Protein AF-0000000069714901 (afdb_homodimer)

Organism: Streptococcus mutans serotype c (strain ATCC 700610 / UA159) (NCBI:txid210007)

Foldseek 3Di:
DKKKWKFFPDDVVVVVVQVVVQVVLVVVCVVVQFWDDKDADVVRRTMMTDGDDPDPVVVVVSVCPGSCNVVVGIDIDMDDDDCPDDDPVCVVSVD/DKKKWKFFPDDVVVVVVQVVVQVVLVVVCVVVQFWDDKDADVVRRTMMTDGDDPDPVVVVVSVCPGPCNVVVGIDIDMDDDDCPDDDPVCVVSVD

pLDDT: mean 97.51, std 2.31, range [81.06, 98.81]

Radius of gyration: 16.62 Å; Cα contacts (8 Å, |Δi|>4): 345; chains: 2; bounding box: 32×45×38 Å

Structure (mmCIF, N/CA/C/O backbone):
data_AF-0000000069714901-model_v1
#
loop_
_entity.id
_entity.type
_entity.pdbx_description
1 polymer 'YCII-related domain-containing protein'
#
loop_
_atom_site.group_PDB
_atom_site.id
_atom_site.type_symbol
_atom_site.label_atom_id
_atom_site.label_alt_id
_atom_site.label_comp_id
_atom_site.label_asym_id
_atom_site.label_entity_id
_atom_site.label_seq_id
_atom_site.pdbx_PDB_ins_code
_atom_site.Cartn_x
_atom_site.Cartn_y
_atom_site.Cartn_z
_atom_site.occupancy
_atom_site.B_iso_or_equiv
_atom_site.auth_seq_id
_atom_site.auth_comp_id
_atom_site.auth_asym_id
_atom_site.auth_atom_id
_atom_site.pdbx_PDB_model_num
ATOM 1 N N . MET A 1 1 ? 9.195 2.215 -5.199 1 97.38 1 MET A N 1
ATOM 2 C CA . MET A 1 1 ? 7.949 2.779 -4.695 1 97.38 1 MET A CA 1
ATOM 3 C C . MET A 1 1 ? 7.738 2.412 -3.23 1 97.38 1 MET A C 1
ATOM 5 O O . MET A 1 1 ? 8.352 1.467 -2.73 1 97.38 1 MET A O 1
ATOM 9 N N . PHE A 1 2 ? 6.914 3.182 -2.518 1 98.81 2 PHE A N 1
ATOM 10 C CA . PHE A 1 2 ? 6.758 2.994 -1.08 1 98.81 2 PHE A CA 1
ATOM 11 C C . PHE A 1 2 ? 5.285 3.016 -0.686 1 98.81 2 PHE A C 1
ATOM 13 O O . PHE A 1 2 ? 4.508 3.805 -1.223 1 98.81 2 PHE A O 1
ATOM 20 N N . ILE A 1 3 ? 4.926 2.15 0.211 1 98.75 3 ILE A N 1
ATOM 21 C CA . ILE A 1 3 ? 3.686 2.236 0.973 1 98.75 3 ILE A CA 1
ATOM 22 C C . ILE A 1 3 ? 3.977 2.762 2.377 1 98.75 3 ILE A C 1
ATOM 24 O O . ILE A 1 3 ? 4.805 2.197 3.096 1 98.75 3 ILE A O 1
ATOM 28 N N . ILE A 1 4 ? 3.359 3.818 2.707 1 98.81 4 ILE A N 1
ATOM 29 C CA . ILE A 1 4 ? 3.422 4.344 4.066 1 98.81 4 ILE A CA 1
ATOM 30 C C . ILE A 1 4 ? 2.104 4.07 4.789 1 98.81 4 ILE A C 1
ATOM 32 O O . ILE A 1 4 ? 1.07 4.648 4.445 1 98.81 4 ILE A O 1
ATOM 36 N N . ASN A 1 5 ? 2.172 3.188 5.723 1 98.75 5 ASN A N 1
ATOM 37 C CA . ASN A 1 5 ? 1.014 2.787 6.516 1 98.75 5 ASN A CA 1
ATOM 38 C C . ASN A 1 5 ? 0.968 3.525 7.852 1 98.75 5 ASN A C 1
ATOM 40 O O . ASN A 1 5 ? 1.741 3.219 8.758 1 98.75 5 ASN A O 1
ATOM 44 N N . LEU A 1 6 ? 0.073 4.465 7.957 1 98.75 6 LEU A N 1
ATOM 45 C CA . LEU A 1 6 ? -0.122 5.215 9.195 1 98.75 6 LEU A CA 1
ATOM 46 C C . LEU A 1 6 ? -1.142 4.523 10.094 1 98.75 6 LEU A C 1
ATOM 48 O O . LEU A 1 6 ? -2.209 4.117 9.633 1 98.75 6 LEU A O 1
ATOM 52 N N . THR A 1 7 ? -0.82 4.352 11.367 1 98.69 7 THR A N 1
ATOM 53 C CA . THR A 1 7 ? -1.749 3.852 12.375 1 98.69 7 THR A CA 1
ATOM 54 C C . THR A 1 7 ? -1.865 4.832 13.539 1 98.69 7 THR A C 1
ATOM 56 O O . THR A 1 7 ? -0.872 5.137 14.203 1 98.69 7 THR A O 1
ATOM 59 N N . TYR A 1 8 ? -3.082 5.27 13.766 1 98.69 8 TYR A N 1
ATOM 60 C CA . TYR A 1 8 ? -3.283 6.25 14.828 1 98.69 8 TYR A CA 1
ATOM 61 C C . TYR A 1 8 ? -2.896 5.672 16.188 1 98.69 8 TYR A C 1
ATOM 63 O O . TYR A 1 8 ? -3.207 4.52 16.484 1 98.69 8 TYR A O 1
ATOM 71 N N . GLN A 1 9 ? -2.213 6.504 16.969 1 98.25 9 GLN A N 1
ATOM 72 C CA . GLN A 1 9 ? -1.849 6.133 18.328 1 98.25 9 GLN A CA 1
ATOM 73 C C . GLN A 1 9 ? -2.676 6.91 19.359 1 98.25 9 GLN A C 1
ATOM 75 O O . GLN A 1 9 ? -2.514 6.723 20.562 1 98.25 9 GLN A O 1
ATOM 80 N N . LYS A 1 10 ? -3.43 7.785 18.938 1 98.06 10 LYS A N 1
ATOM 81 C CA . LYS A 1 10 ? -4.336 8.594 19.75 1 98.06 10 LYS A CA 1
ATOM 82 C C . LYS A 1 10 ? -5.77 8.492 19.234 1 98.06 10 LYS A C 1
ATOM 84 O O . LYS A 1 10 ? -6.012 7.953 18.156 1 98.06 10 LYS A O 1
ATOM 89 N N . ASN A 1 11 ? -6.668 8.938 20.031 1 97.31 11 ASN A N 1
ATOM 90 C CA . ASN A 1 11 ? -8.055 8.898 19.594 1 97.31 11 ASN A CA 1
ATOM 91 C C . ASN A 1 11 ? -8.336 9.93 18.516 1 97.31 11 ASN A C 1
ATOM 93 O O . ASN A 1 11 ? -7.508 10.812 18.266 1 97.31 11 ASN A O 1
ATOM 97 N N . LEU A 1 12 ? -9.445 9.805 17.891 1 96.94 12 LEU A N 1
ATOM 98 C CA . LEU A 1 12 ? -9.773 10.617 16.734 1 96.94 12 LEU A CA 1
ATOM 99 C C . LEU A 1 12 ? -9.867 12.094 17.109 1 96.94 12 LEU A C 1
ATOM 101 O O . LEU A 1 12 ? -9.531 12.961 16.297 1 96.94 12 LEU A O 1
ATOM 105 N N . THR A 1 13 ? -10.32 12.375 18.312 1 97.62 13 THR A N 1
ATOM 106 C CA . THR A 1 13 ? -10.391 13.766 18.766 1 97.62 13 THR A CA 1
ATOM 107 C C . THR A 1 13 ? -9.008 14.406 18.734 1 97.62 13 THR A C 1
ATOM 109 O O . THR A 1 13 ? -8.859 15.555 18.312 1 97.62 13 THR A O 1
ATOM 112 N N . GLU A 1 14 ? -7.988 13.703 19.172 1 97.88 14 GLU A N 1
ATOM 113 C CA . GLU A 1 14 ? -6.613 14.195 19.141 1 97.88 14 GLU A CA 1
ATOM 114 C C . GLU A 1 14 ? -6.09 14.281 17.703 1 97.88 14 GLU A C 1
ATOM 116 O O . GLU A 1 14 ? -5.391 15.234 17.359 1 97.88 14 GLU A O 1
ATOM 121 N N . VAL A 1 15 ? -6.426 13.297 16.906 1 98.19 15 VAL A N 1
ATOM 122 C CA . VAL A 1 15 ? -6.02 13.273 15.508 1 98.19 15 VAL A CA 1
ATOM 123 C C . VAL A 1 15 ? -6.527 14.523 14.805 1 98.19 15 VAL A C 1
ATOM 125 O O . VAL A 1 15 ? -5.777 15.18 14.078 1 98.19 15 VAL A O 1
ATOM 128 N N . GLU A 1 16 ? -7.746 14.906 15.062 1 97.94 16 GLU A N 1
ATOM 129 C CA . GLU A 1 16 ? -8.414 16 14.367 1 97.94 16 GLU A CA 1
ATOM 130 C C . GLU A 1 16 ? -7.73 17.328 14.648 1 97.94 16 GLU A C 1
ATOM 132 O O . GLU A 1 16 ? -7.73 18.234 13.797 1 97.94 16 GLU A O 1
ATOM 137 N N . LYS A 1 17 ? -7.09 17.438 15.742 1 98.12 17 LYS A N 1
ATOM 138 C CA . LYS A 1 17 ? -6.402 18.656 16.125 1 98.12 17 LYS A CA 1
ATOM 139 C C . LYS A 1 17 ? -5.223 18.938 15.195 1 98.12 17 LYS A C 1
ATOM 141 O O . LYS A 1 17 ? -4.801 20.094 15.047 1 98.12 17 LYS A O 1
ATOM 146 N N . HIS A 1 18 ? -4.703 17.891 14.586 1 98.38 18 HIS A N 1
ATOM 147 C CA . HIS A 1 18 ? -3.502 18.047 13.773 1 98.38 18 HIS A CA 1
ATOM 148 C C . HIS A 1 18 ? -3.791 17.75 12.297 1 98.38 18 HIS A C 1
ATOM 150 O O . HIS A 1 18 ? -2.871 17.703 11.484 1 98.38 18 HIS A O 1
ATOM 156 N N . LEU A 1 19 ? -5.051 17.547 12.016 1 97.81 19 LEU A N 1
ATOM 157 C CA . LEU A 1 19 ? -5.461 17.094 10.688 1 97.81 19 LEU A CA 1
ATOM 158 C C . LEU A 1 19 ? -5.16 18.156 9.633 1 97.81 19 LEU A C 1
ATOM 160 O O . LEU A 1 19 ? -4.641 17.844 8.562 1 97.81 19 LEU A O 1
ATOM 164 N N . GLU A 1 20 ? -5.504 19.406 9.93 1 98.19 20 GLU A N 1
ATOM 165 C CA . GLU A 1 20 ? -5.273 20.484 8.969 1 98.19 20 GLU A CA 1
ATOM 166 C C . GLU A 1 20 ? -3.795 20.594 8.609 1 98.19 20 GLU A C 1
ATOM 168 O O . GLU A 1 20 ? -3.441 20.734 7.438 1 98.19 20 GLU A O 1
ATOM 173 N N . ALA A 1 21 ? -2.936 20.594 9.57 1 98.62 21 ALA A N 1
ATOM 174 C CA . ALA A 1 21 ? -1.493 20.656 9.344 1 98.62 21 ALA A CA 1
ATOM 175 C C . ALA A 1 21 ? -1.009 19.438 8.562 1 98.62 21 ALA A C 1
ATOM 177 O O . ALA A 1 21 ? -0.125 19.547 7.707 1 98.62 21 ALA A O 1
ATOM 178 N N . HIS A 1 22 ? -1.563 18.281 8.906 1 98.62 22 HIS A N 1
ATOM 179 C CA . HIS A 1 22 ? -1.245 17.062 8.156 1 98.62 22 HIS A CA 1
ATOM 180 C C . HIS A 1 22 ? -1.631 17.203 6.691 1 98.62 22 HIS A C 1
ATOM 182 O O . HIS A 1 22 ? -0.874 16.797 5.805 1 98.62 22 HIS A O 1
ATOM 188 N N . ILE A 1 23 ? -2.748 17.75 6.461 1 98.12 23 ILE A N 1
ATOM 189 C CA . ILE A 1 23 ? -3.227 17.938 5.098 1 98.12 23 ILE A CA 1
ATOM 190 C C . ILE A 1 23 ? -2.293 18.875 4.344 1 98.12 23 ILE A C 1
ATOM 192 O O . ILE A 1 23 ? -1.964 18.641 3.178 1 98.12 23 ILE A O 1
ATOM 196 N N . GLN A 1 24 ? -1.877 19.922 4.945 1 98.5 24 GLN A N 1
ATOM 197 C CA . GLN A 1 24 ? -0.928 20.844 4.328 1 98.5 24 GLN A CA 1
ATOM 198 C C . GLN A 1 24 ? 0.383 20.141 3.99 1 98.5 24 GLN A C 1
ATOM 200 O O . GLN A 1 24 ? 0.965 20.375 2.93 1 98.5 24 GLN A O 1
ATOM 205 N N . PHE A 1 25 ? 0.788 19.359 4.953 1 98.69 25 PHE A N 1
ATOM 206 C CA . PHE A 1 25 ? 1.962 18.516 4.727 1 98.69 25 PHE A CA 1
ATOM 207 C C . PHE A 1 25 ? 1.776 17.656 3.488 1 98.69 25 PHE A C 1
ATOM 209 O O . PHE A 1 25 ? 2.658 17.594 2.629 1 98.69 25 PHE A O 1
ATOM 216 N N . LEU A 1 26 ? 0.626 16.953 3.361 1 98.69 26 LEU A N 1
ATOM 217 C CA . LEU A 1 26 ? 0.33 16.141 2.189 1 98.69 26 LEU A CA 1
ATOM 218 C C . LEU A 1 26 ? 0.385 16.969 0.915 1 98.69 26 LEU A C 1
ATOM 220 O O . LEU A 1 26 ? 1.014 16.578 -0.067 1 98.69 26 LEU A O 1
ATOM 224 N N . ASP A 1 27 ? -0.232 18.172 0.973 1 98.12 27 ASP A N 1
ATOM 225 C CA . ASP A 1 27 ? -0.284 19.047 -0.194 1 98.12 27 ASP A CA 1
ATOM 226 C C . ASP A 1 27 ? 1.119 19.375 -0.692 1 98.12 27 ASP A C 1
ATOM 228 O O . ASP A 1 27 ? 1.369 19.391 -1.899 1 98.12 27 ASP A O 1
ATOM 232 N N . THR A 1 28 ? 1.956 19.641 0.205 1 98.25 28 THR A N 1
ATOM 233 C CA . THR A 1 28 ? 3.328 20.016 -0.127 1 98.25 28 THR A CA 1
ATOM 234 C C . THR A 1 28 ? 4.012 18.891 -0.907 1 98.25 28 THR A C 1
ATOM 236 O O . THR A 1 28 ? 4.641 19.141 -1.938 1 98.25 28 THR A O 1
ATOM 239 N N . TYR A 1 29 ? 3.816 17.703 -0.496 1 98.25 29 TYR A N 1
ATOM 240 C CA . TYR A 1 29 ? 4.602 16.625 -1.084 1 98.25 29 TYR A CA 1
ATOM 241 C C . TYR A 1 29 ? 3.859 15.992 -2.254 1 98.25 29 TYR A C 1
ATOM 243 O O . TYR A 1 29 ? 4.449 15.25 -3.039 1 98.25 29 TYR A O 1
ATOM 251 N N . TYR A 1 30 ? 2.598 16.266 -2.365 1 98.06 30 TYR A N 1
ATOM 252 C CA . TYR A 1 30 ? 1.949 16.016 -3.648 1 98.06 30 TYR A CA 1
ATOM 253 C C . TYR A 1 30 ? 2.484 16.969 -4.715 1 98.06 30 TYR A C 1
ATOM 255 O O . TYR A 1 30 ? 2.762 16.547 -5.844 1 98.06 30 TYR A O 1
ATOM 263 N N . ALA A 1 31 ? 2.635 18.203 -4.328 1 97.25 31 ALA A N 1
ATOM 264 C CA . ALA A 1 31 ? 3.096 19.234 -5.258 1 97.25 31 ALA A CA 1
ATOM 265 C C . ALA A 1 31 ? 4.516 18.938 -5.738 1 97.25 31 ALA A C 1
ATOM 267 O O . ALA A 1 31 ? 4.871 19.266 -6.875 1 97.25 31 ALA A O 1
ATOM 268 N N . SER A 1 32 ? 5.273 18.297 -4.938 1 95.94 32 SER A N 1
ATOM 269 C CA . SER A 1 32 ? 6.66 18.016 -5.285 1 95.94 32 SER A CA 1
ATOM 270 C C . SER A 1 32 ? 6.785 16.688 -6.02 1 95.94 32 SER A C 1
ATOM 272 O O . SER A 1 32 ? 7.883 16.297 -6.426 1 95.94 32 SER A O 1
ATOM 274 N N . GLY A 1 33 ? 5.691 15.914 -6.055 1 95.44 33 GLY A N 1
ATOM 275 C CA . GLY A 1 33 ? 5.668 14.695 -6.848 1 95.44 33 GLY A CA 1
ATOM 276 C C . GLY A 1 33 ? 6.016 13.453 -6.043 1 95.44 33 GLY A C 1
ATOM 277 O O . GLY A 1 33 ? 6.082 12.352 -6.59 1 95.44 33 GLY A O 1
ATOM 278 N N . TYR A 1 34 ? 6.234 13.633 -4.75 1 97.5 34 TYR A N 1
ATOM 279 C CA . TYR A 1 34 ? 6.602 12.508 -3.904 1 97.5 34 TYR A CA 1
ATOM 280 C C . TYR A 1 34 ? 5.395 11.617 -3.627 1 97.5 34 TYR A C 1
ATOM 282 O O . TYR A 1 34 ? 5.508 10.383 -3.641 1 97.5 34 TYR A O 1
ATOM 290 N N . PHE A 1 35 ? 4.262 12.227 -3.33 1 98.62 35 PHE A N 1
ATOM 291 C CA . PHE A 1 35 ? 3.072 11.453 -2.988 1 98.62 35 PHE A CA 1
ATOM 292 C C . PHE A 1 35 ? 2.217 11.203 -4.223 1 98.62 35 PHE A C 1
ATOM 294 O O . PHE A 1 35 ? 2.037 12.094 -5.055 1 98.62 35 PHE A O 1
ATOM 301 N N . ILE A 1 36 ? 1.746 10.031 -4.328 1 98.12 36 ILE A N 1
ATOM 302 C CA . ILE A 1 36 ? 1.027 9.562 -5.508 1 98.12 36 ILE A CA 1
ATOM 303 C C . ILE A 1 36 ? -0.46 9.43 -5.188 1 98.12 36 ILE A C 1
ATOM 305 O O . ILE A 1 36 ? -1.311 9.836 -5.984 1 98.12 36 ILE A O 1
ATOM 309 N N . ALA A 1 37 ? -0.768 8.844 -4.066 1 98.19 37 ALA A N 1
ATOM 310 C CA . ALA A 1 37 ? -2.139 8.656 -3.596 1 98.19 37 ALA A CA 1
ATOM 311 C C . ALA A 1 37 ? -2.182 8.5 -2.078 1 98.19 37 ALA A C 1
ATOM 313 O O . ALA A 1 37 ? -1.253 7.953 -1.477 1 98.19 37 ALA A O 1
ATOM 314 N N . SER A 1 38 ? -3.236 8.977 -1.493 1 98.69 38 SER A N 1
ATOM 315 C CA . SER A 1 38 ? -3.412 8.836 -0.052 1 98.69 38 SER A CA 1
ATOM 316 C C . SER A 1 38 ? -4.887 8.859 0.332 1 98.69 38 SER A C 1
ATOM 318 O O . SER A 1 38 ? -5.715 9.414 -0.397 1 98.69 38 SER A O 1
ATOM 320 N N . GLY A 1 39 ? -5.145 8.25 1.421 1 98.12 39 GLY A N 1
ATOM 321 C CA . GLY A 1 39 ? -6.508 8.227 1.934 1 98.12 39 GLY A CA 1
ATOM 322 C C . GLY A 1 39 ? -6.641 7.469 3.238 1 98.12 39 GLY A C 1
ATOM 323 O O . GLY A 1 39 ? 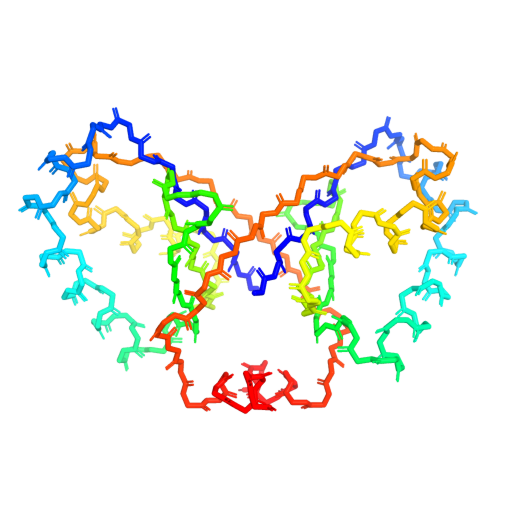-5.711 6.777 3.66 1 98.12 39 GLY A O 1
ATOM 324 N N . ARG A 1 40 ? -7.773 7.59 3.867 1 98.12 40 ARG A N 1
ATOM 325 C CA . ARG A 1 40 ? -8.031 6.98 5.168 1 98.12 40 ARG A CA 1
ATOM 326 C C . ARG A 1 40 ? -8.234 5.477 5.035 1 98.12 40 ARG A C 1
ATOM 328 O O . ARG A 1 40 ? -8.797 5.004 4.043 1 98.12 40 ARG A O 1
ATOM 335 N N . LYS A 1 41 ? -7.836 4.75 6.047 1 98.5 41 LYS A N 1
ATOM 336 C CA . LYS A 1 41 ? -8.164 3.332 6.141 1 98.5 41 LYS A CA 1
ATOM 337 C C . LYS A 1 41 ? -9.633 3.131 6.516 1 98.5 41 LYS A C 1
ATOM 339 O O . LYS A 1 41 ? -10.266 4.031 7.07 1 98.5 41 LYS A O 1
ATOM 344 N N . ASN A 1 42 ? -10.07 1.961 6.168 1 97.5 42 ASN A N 1
ATOM 345 C CA . ASN A 1 42 ? -11.367 1.47 6.613 1 97.5 42 ASN A CA 1
ATOM 346 C C . ASN A 1 42 ? -11.242 0.123 7.32 1 97.5 42 ASN A C 1
ATOM 348 O O . ASN A 1 42 ? -11 -0.9 6.68 1 97.5 42 ASN A O 1
ATOM 352 N N . PRO A 1 43 ? -11.602 0.102 8.633 1 97.12 43 PRO A N 1
ATOM 353 C CA . PRO A 1 43 ? -12.031 1.195 9.508 1 97.12 43 PRO A CA 1
ATOM 354 C C . PRO A 1 43 ? -10.984 2.299 9.633 1 97.12 43 PRO A C 1
ATOM 356 O O . PRO A 1 43 ? -9.836 2.115 9.219 1 97.12 43 PRO A O 1
ATOM 359 N N . ARG A 1 44 ? -11.352 3.471 10.195 1 97.38 44 ARG A N 1
ATOM 360 C CA . ARG A 1 44 ? -10.523 4.672 10.25 1 97.38 44 ARG A CA 1
ATOM 361 C C . ARG A 1 44 ? -9.508 4.578 11.391 1 97.38 44 ARG A C 1
ATOM 363 O O . ARG A 1 44 ? -9.594 5.32 12.367 1 97.38 44 ARG A O 1
ATOM 370 N N . THR A 1 45 ? -8.547 3.783 11.242 1 98 45 THR A N 1
ATOM 371 C CA . THR A 1 45 ? -7.512 3.553 12.242 1 98 45 THR A CA 1
ATOM 372 C C . THR A 1 45 ? -6.199 4.215 11.82 1 98 45 THR A C 1
ATOM 374 O O . THR A 1 45 ? -5.172 4.035 12.477 1 98 45 THR A O 1
ATOM 377 N N . GLY A 1 46 ? -6.199 4.914 10.703 1 98.38 46 GLY A N 1
ATOM 378 C CA . GLY A 1 46 ? -5.039 5.555 10.109 1 98.38 46 GLY A CA 1
ATOM 379 C C . GLY A 1 46 ? -5.211 5.852 8.633 1 98.38 46 GLY A C 1
ATOM 380 O O . GLY A 1 46 ? -6.312 6.184 8.188 1 98.38 46 GLY A O 1
ATOM 381 N N . GLY A 1 47 ? -4.133 5.832 7.945 1 98.56 47 GLY A N 1
ATOM 382 C CA . GLY A 1 47 ? -4.164 6.113 6.52 1 98.56 47 GLY A CA 1
ATOM 383 C C . GLY A 1 47 ? -3.047 5.434 5.754 1 98.56 47 GLY A C 1
ATOM 384 O O . GLY A 1 47 ? -2.191 4.773 6.344 1 98.56 47 GLY A O 1
ATOM 385 N N . ILE A 1 48 ? -3.178 5.574 4.484 1 98.81 48 ILE A N 1
ATOM 386 C CA . ILE A 1 48 ? -2.182 5.035 3.564 1 98.81 48 ILE A CA 1
ATOM 387 C C . ILE A 1 48 ? -1.669 6.148 2.652 1 98.81 48 ILE A C 1
ATOM 389 O O . ILE A 1 48 ? -2.445 6.984 2.188 1 98.81 48 ILE A O 1
ATOM 393 N N . ILE A 1 49 ? -0.437 6.156 2.441 1 98.81 49 ILE A N 1
ATOM 394 C CA . ILE A 1 49 ? 0.166 7.004 1.419 1 98.81 49 ILE A CA 1
ATOM 395 C C . ILE A 1 49 ? 1.022 6.152 0.483 1 98.81 49 ILE A C 1
ATOM 397 O O . ILE A 1 49 ? 1.854 5.363 0.938 1 98.81 49 ILE A O 1
ATOM 401 N N . LEU A 1 50 ? 0.763 6.199 -0.776 1 98.69 50 LEU A N 1
ATOM 402 C CA . LEU A 1 50 ? 1.646 5.691 -1.822 1 98.69 50 LEU A CA 1
ATOM 403 C C . LEU A 1 50 ? 2.619 6.773 -2.281 1 98.69 50 LEU A C 1
ATOM 405 O O . LEU A 1 50 ? 2.205 7.891 -2.607 1 98.69 50 LEU A O 1
ATOM 409 N N . ALA A 1 51 ? 3.898 6.469 -2.342 1 98.56 51 ALA A N 1
ATOM 410 C CA . ALA A 1 51 ? 4.891 7.508 -2.609 1 98.56 51 ALA A CA 1
ATOM 411 C C . ALA A 1 51 ? 6.012 6.98 -3.5 1 98.56 51 ALA A C 1
ATOM 413 O O . ALA A 1 51 ? 6.207 5.766 -3.607 1 98.56 51 ALA A O 1
ATOM 414 N N . LYS A 1 52 ? 6.648 7.906 -4.129 1 97.25 52 LYS A N 1
ATOM 415 C CA . LYS A 1 52 ? 7.875 7.66 -4.883 1 97.25 52 LYS A CA 1
ATOM 416 C C . LYS A 1 52 ? 9.031 8.492 -4.336 1 97.25 52 LYS A C 1
ATOM 418 O O . LYS A 1 52 ? 8.867 9.688 -4.07 1 97.25 52 LYS A O 1
ATOM 423 N N . ALA A 1 53 ? 10.164 7.938 -4.145 1 96.75 53 ALA A N 1
ATOM 424 C CA . ALA A 1 53 ? 11.391 8.602 -3.699 1 96.75 53 ALA A CA 1
ATOM 425 C C . ALA A 1 53 ? 12.625 7.816 -4.117 1 96.75 53 ALA A C 1
ATOM 427 O O . ALA A 1 53 ? 12.523 6.672 -4.566 1 96.75 53 ALA A O 1
ATOM 428 N N . ALA A 1 54 ? 13.805 8.422 -3.941 1 95.56 54 ALA A N 1
ATOM 429 C CA . ALA A 1 54 ? 15.047 7.789 -4.363 1 95.56 54 ALA A CA 1
ATOM 430 C C . ALA A 1 54 ? 15.391 6.605 -3.467 1 95.56 54 ALA A C 1
ATOM 432 O O . ALA A 1 54 ? 15.945 5.602 -3.934 1 95.56 54 ALA A O 1
ATOM 433 N N . ASP A 1 55 ? 15.102 6.75 -2.172 1 97.06 55 ASP A N 1
ATOM 434 C CA . ASP A 1 55 ? 15.406 5.68 -1.231 1 97.06 55 ASP A CA 1
ATOM 435 C C . ASP A 1 55 ? 14.609 5.84 0.063 1 97.06 55 ASP A C 1
ATOM 437 O O . ASP A 1 55 ? 13.859 6.805 0.218 1 97.06 55 ASP A O 1
ATOM 441 N N . LEU A 1 56 ? 14.789 4.867 0.93 1 97.25 56 LEU A N 1
ATOM 442 C CA . LEU A 1 56 ? 14.062 4.84 2.191 1 97.25 56 LEU A CA 1
ATOM 443 C C . LEU A 1 56 ? 14.414 6.047 3.053 1 97.25 56 LEU A C 1
ATOM 445 O O . LEU A 1 56 ? 13.547 6.605 3.729 1 97.25 56 LEU A O 1
ATOM 449 N N . ALA A 1 57 ? 15.648 6.457 3.045 1 98.19 57 ALA A N 1
ATOM 450 C CA . ALA A 1 57 ? 16.109 7.582 3.861 1 98.19 57 ALA A CA 1
ATOM 451 C C . ALA A 1 57 ? 15.344 8.859 3.51 1 98.19 57 ALA A C 1
ATOM 453 O O . ALA A 1 57 ? 15 9.648 4.391 1 98.19 57 ALA A O 1
ATOM 454 N N . GLU A 1 58 ? 15.102 9.055 2.264 1 98.19 58 GLU A N 1
ATOM 455 C CA . GLU A 1 58 ? 14.367 10.227 1.806 1 98.19 58 GLU A CA 1
ATOM 456 C C . GLU A 1 58 ? 12.922 10.203 2.309 1 98.19 58 GLU A C 1
ATOM 458 O O . GLU A 1 58 ? 12.406 11.227 2.766 1 98.19 58 GLU A O 1
ATOM 463 N N . ILE A 1 59 ? 12.281 9.07 2.275 1 98.56 59 ILE A N 1
ATOM 464 C CA . ILE A 1 59 ? 10.914 8.93 2.76 1 98.56 59 ILE A CA 1
ATOM 465 C C . ILE A 1 59 ? 10.867 9.188 4.266 1 98.56 59 ILE A C 1
ATOM 467 O O . ILE A 1 59 ? 9.969 9.867 4.762 1 98.56 59 ILE A O 1
ATOM 471 N N . GLU A 1 60 ? 11.844 8.641 4.977 1 98.31 60 GLU A N 1
ATOM 472 C CA . GLU A 1 60 ? 11.898 8.836 6.426 1 98.31 60 GLU A CA 1
ATOM 473 C C . GLU A 1 60 ? 12.086 10.305 6.781 1 98.31 60 GLU A C 1
ATOM 475 O O . GLU A 1 60 ? 11.484 10.797 7.738 1 98.31 60 GLU A O 1
ATOM 480 N N . ARG A 1 61 ? 12.938 10.969 6.008 1 98.25 61 ARG A N 1
ATOM 481 C CA . ARG A 1 61 ? 13.117 12.398 6.207 1 98.25 61 ARG A CA 1
ATOM 482 C C . ARG A 1 61 ? 11.805 13.156 5.992 1 98.25 61 ARG A C 1
ATOM 484 O O . ARG A 1 61 ? 11.43 14 6.805 1 98.25 61 ARG A O 1
ATOM 491 N N . ILE A 1 62 ? 11.148 12.828 4.93 1 98.56 62 ILE A N 1
ATOM 492 C CA . ILE A 1 62 ? 9.875 13.469 4.602 1 98.56 62 ILE A CA 1
ATOM 493 C C . ILE A 1 62 ? 8.875 13.234 5.723 1 98.56 62 ILE A C 1
ATOM 495 O O . ILE A 1 62 ? 8.258 14.18 6.223 1 98.56 62 ILE A O 1
ATOM 499 N N . ILE A 1 63 ? 8.727 11.984 6.195 1 98.56 63 ILE A N 1
ATOM 500 C CA . ILE A 1 63 ? 7.734 11.602 7.195 1 98.56 63 ILE A CA 1
ATOM 501 C C . ILE A 1 63 ? 8.039 12.305 8.516 1 98.56 63 ILE A C 1
ATOM 503 O O . ILE A 1 63 ? 7.121 12.633 9.281 1 98.56 63 ILE A O 1
ATOM 507 N N . SER A 1 64 ? 9.32 12.547 8.75 1 98.38 64 SER A N 1
ATOM 508 C CA . SER A 1 64 ? 9.719 13.219 9.984 1 98.38 64 SER A CA 1
ATOM 509 C C . SER A 1 64 ? 9.141 14.633 10.062 1 98.38 64 SER A C 1
ATOM 511 O O . SER A 1 64 ? 9.07 15.219 11.141 1 98.38 64 SER A O 1
ATOM 513 N N . GLU A 1 65 ? 8.703 15.164 8.93 1 98.5 65 GLU A N 1
ATOM 514 C CA . GLU A 1 65 ? 8.133 16.516 8.867 1 98.5 65 GLU A CA 1
ATOM 515 C C . GLU A 1 65 ? 6.625 16.484 9.062 1 98.5 65 GLU A C 1
ATOM 517 O O . GLU A 1 65 ? 5.988 17.531 9.203 1 98.5 65 GLU A O 1
ATOM 522 N N . ASP A 1 66 ? 5.996 15.328 9.078 1 98.81 66 ASP A N 1
ATOM 523 C CA . ASP A 1 66 ? 4.551 15.195 9.219 1 98.81 66 ASP A CA 1
ATOM 524 C C . ASP A 1 66 ? 4.102 15.594 10.625 1 98.81 66 ASP A C 1
ATOM 526 O O . ASP A 1 66 ? 4.555 15.016 11.617 1 98.81 66 ASP A O 1
ATOM 530 N N . PRO A 1 67 ? 3.184 16.484 10.727 1 98.81 67 PRO A N 1
ATOM 531 C CA . PRO A 1 67 ? 2.662 16.891 12.039 1 98.81 67 PRO A CA 1
ATOM 532 C C . PRO A 1 67 ? 2.189 15.688 12.867 1 98.81 67 PRO A C 1
ATOM 534 O O . PRO A 1 67 ? 2.307 15.703 14.094 1 98.81 67 PRO A O 1
ATOM 537 N N . PHE A 1 68 ? 1.599 14.625 12.312 1 98.81 68 PHE A N 1
ATOM 538 C CA . PHE A 1 68 ? 1.188 13.43 13.031 1 98.81 68 PHE A CA 1
ATOM 539 C C . PHE A 1 68 ? 2.387 12.758 13.688 1 98.81 68 PHE A C 1
ATOM 541 O O . PHE A 1 68 ? 2.293 12.273 14.82 1 98.81 68 PHE A O 1
ATOM 548 N N . LYS A 1 69 ? 3.496 12.695 12.961 1 98.56 69 LYS A N 1
ATOM 549 C CA . LYS A 1 69 ? 4.703 12.086 13.508 1 98.56 69 LYS A CA 1
ATOM 550 C C . LYS A 1 69 ? 5.301 12.945 14.617 1 98.56 69 LYS A C 1
ATOM 552 O O . LYS A 1 69 ? 5.613 12.445 15.703 1 98.56 69 LYS A O 1
ATOM 557 N N . ILE A 1 70 ? 5.445 14.242 14.383 1 98.38 70 ILE A N 1
ATOM 558 C CA . ILE A 1 70 ? 6.055 15.211 15.289 1 98.38 70 ILE A CA 1
ATOM 559 C C . ILE A 1 70 ? 5.328 15.195 16.641 1 98.38 70 ILE A C 1
ATOM 561 O O . ILE A 1 70 ? 5.961 15.242 17.688 1 98.38 70 ILE A O 1
ATOM 565 N N . ASN A 1 71 ? 4.012 15.047 16.562 1 98.38 71 ASN A N 1
ATOM 566 C CA . ASN A 1 71 ? 3.205 15.141 17.781 1 98.38 71 ASN A CA 1
ATOM 567 C C . ASN A 1 71 ? 2.803 13.766 18.297 1 98.38 71 ASN A C 1
ATOM 569 O O . ASN A 1 71 ? 1.917 13.648 19.141 1 98.38 71 ASN A O 1
ATOM 573 N N . GLU A 1 72 ? 3.346 12.703 17.719 1 98.12 72 GLU A N 1
ATOM 574 C CA . GLU A 1 72 ? 3.156 11.32 18.156 1 98.12 72 GLU A CA 1
ATOM 575 C C . GLU A 1 72 ? 1.69 10.906 18.062 1 98.12 72 GLU A C 1
ATOM 577 O O . GLU A 1 72 ? 1.141 10.328 19 1 98.12 72 GLU A O 1
ATOM 582 N N . ILE A 1 73 ? 1.095 11.305 17 1 98.56 73 ILE A N 1
ATOM 583 C CA . ILE A 1 73 ? -0.308 11 16.75 1 98.56 73 ILE A CA 1
ATOM 584 C C . ILE A 1 73 ? -0.419 9.641 16.062 1 98.56 73 ILE A C 1
ATOM 586 O O . ILE A 1 73 ? -1.408 8.93 16.234 1 98.56 73 ILE A O 1
ATOM 590 N N . ALA A 1 74 ? 0.562 9.266 15.25 1 98.56 74 ALA A N 1
ATOM 591 C CA . ALA A 1 74 ? 0.5 8.047 14.453 1 98.56 74 ALA A CA 1
ATOM 592 C C . ALA A 1 74 ? 1.861 7.355 14.398 1 98.56 74 ALA A C 1
ATOM 594 O O . ALA A 1 74 ? 2.9 8.016 14.508 1 98.56 74 ALA A O 1
ATOM 595 N N . ASN A 1 75 ? 1.787 6.102 14.273 1 98.5 75 ASN A N 1
ATOM 596 C CA . ASN A 1 75 ? 2.945 5.301 13.891 1 98.5 75 ASN A CA 1
ATOM 597 C C . ASN A 1 75 ? 2.99 5.059 12.383 1 98.5 75 ASN A C 1
ATOM 599 O O . ASN A 1 75 ? 1.949 5.023 11.727 1 98.5 75 ASN A O 1
ATOM 603 N N . TYR A 1 76 ? 4.23 4.84 11.891 1 98.69 76 TYR A N 1
ATOM 604 C CA . TYR A 1 76 ? 4.43 4.695 10.453 1 98.69 76 TYR A CA 1
ATOM 605 C C . TYR A 1 76 ? 5.203 3.422 10.133 1 98.69 76 TYR A C 1
ATOM 607 O O . TYR A 1 76 ? 6.316 3.225 10.625 1 98.69 76 TYR A O 1
ATOM 615 N N . ASP A 1 77 ? 4.633 2.598 9.352 1 97.94 77 ASP A N 1
ATOM 616 C CA . ASP A 1 77 ? 5.34 1.491 8.711 1 97.94 77 ASP A CA 1
ATOM 617 C C . ASP A 1 77 ? 5.59 1.78 7.234 1 97.94 77 ASP A C 1
ATOM 619 O O . ASP A 1 77 ? 4.648 1.999 6.469 1 97.94 77 ASP A O 1
ATOM 623 N N . ILE A 1 78 ? 6.824 1.781 6.883 1 98.62 78 ILE A N 1
ATOM 624 C CA . ILE A 1 78 ? 7.199 2.086 5.508 1 98.62 78 ILE A CA 1
ATOM 625 C C . ILE A 1 78 ? 7.652 0.81 4.801 1 98.62 78 ILE A C 1
ATOM 627 O O . ILE A 1 78 ? 8.562 0.122 5.273 1 98.62 78 ILE A O 1
ATOM 631 N N . ILE A 1 79 ? 7.051 0.554 3.695 1 98.44 79 ILE A N 1
ATOM 632 C CA . ILE A 1 79 ? 7.383 -0.633 2.916 1 98.44 79 ILE A CA 1
ATOM 633 C C . ILE A 1 79 ? 7.879 -0.22 1.531 1 98.44 79 ILE A C 1
ATOM 635 O O . ILE A 1 79 ? 7.152 0.432 0.776 1 98.44 79 ILE A O 1
ATOM 639 N N . GLU A 1 80 ? 9.078 -0.607 1.24 1 98.69 80 GLU A N 1
ATOM 640 C CA . GLU A 1 80 ? 9.594 -0.427 -0.112 1 98.69 80 GLU A CA 1
ATOM 641 C C . GLU A 1 80 ? 9.297 -1.641 -0.986 1 98.69 80 GLU A C 1
ATOM 643 O O . GLU A 1 80 ? 9.453 -2.783 -0.548 1 98.69 80 GLU A O 1
ATOM 648 N N . PHE A 1 81 ? 8.828 -1.398 -2.193 1 98.31 81 PHE A N 1
ATOM 649 C CA . PHE A 1 81 ? 8.625 -2.496 -3.131 1 98.31 81 PHE A CA 1
ATOM 650 C C . PHE A 1 81 ? 8.883 -2.039 -4.562 1 98.31 81 PHE A C 1
ATOM 652 O O . PHE A 1 81 ? 8.914 -0.838 -4.84 1 98.31 81 PHE A O 1
ATOM 659 N N . CYS A 1 82 ? 9.094 -2.961 -5.434 1 97.19 82 CYS A N 1
ATOM 660 C CA . CYS A 1 82 ? 9.352 -2.701 -6.848 1 97.19 82 CYS A CA 1
ATOM 661 C C . CYS A 1 82 ? 8.203 -3.219 -7.711 1 97.19 82 CYS A C 1
ATOM 663 O O . CYS A 1 82 ? 8.102 -4.422 -7.953 1 97.19 82 CYS A O 1
ATOM 665 N N . PRO A 1 83 ? 7.328 -2.26 -8.109 1 97.38 83 PRO A N 1
ATOM 666 C CA . PRO A 1 83 ? 6.246 -2.723 -8.984 1 97.38 83 PRO A CA 1
ATOM 667 C C . PRO A 1 83 ? 6.754 -3.281 -10.312 1 97.38 83 PRO A C 1
ATOM 669 O O . PRO A 1 83 ? 7.145 -2.516 -11.195 1 97.38 83 PRO A O 1
ATOM 672 N N . THR A 1 84 ? 6.773 -4.551 -10.477 1 96.19 84 THR A N 1
ATOM 673 C CA . THR A 1 84 ? 7.266 -5.195 -11.695 1 96.19 84 THR A CA 1
ATOM 674 C C . THR A 1 84 ? 6.109 -5.523 -12.641 1 96.19 84 THR A C 1
ATOM 676 O O . THR A 1 84 ? 6.328 -5.797 -13.82 1 96.19 84 THR A O 1
ATOM 679 N N . LYS A 1 85 ? 4.91 -5.621 -12.164 1 97.31 85 LYS A N 1
ATOM 680 C CA . LYS A 1 85 ? 3.693 -5.805 -12.953 1 97.31 85 LYS A CA 1
ATOM 681 C C . LYS A 1 85 ? 2.65 -4.746 -12.602 1 97.31 85 LYS A C 1
ATOM 683 O O . LYS A 1 85 ? 2.465 -4.41 -11.43 1 97.31 85 LYS A O 1
ATOM 688 N N . SER A 1 86 ? 2.004 -4.273 -13.609 1 97.5 86 SER A N 1
ATOM 689 C CA 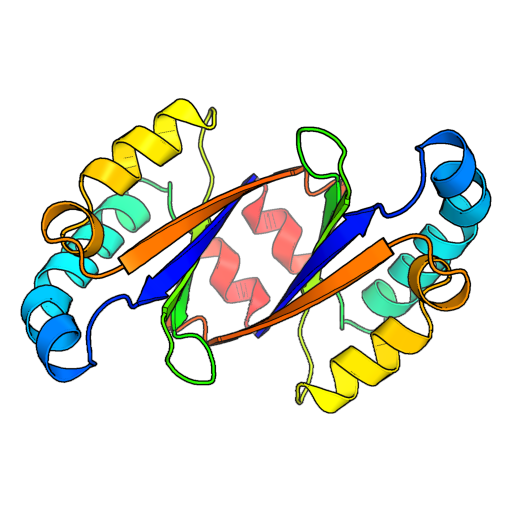. SER A 1 86 ? 1 -3.248 -13.352 1 97.5 86 SER A CA 1
ATOM 690 C C . SER A 1 86 ? -0.048 -3.209 -14.453 1 97.5 86 SER A C 1
ATOM 692 O O . SER A 1 86 ? 0.189 -3.709 -15.562 1 97.5 86 SER A O 1
ATOM 694 N N . SER A 1 87 ? -1.153 -2.717 -14.18 1 96.31 87 SER A N 1
ATOM 695 C CA . SER A 1 87 ? -2.166 -2.404 -15.18 1 96.31 87 SER A CA 1
ATOM 696 C C . SER A 1 87 ? -1.7 -1.289 -16.109 1 96.31 87 SER A C 1
ATOM 698 O O . SER A 1 87 ? -0.767 -0.553 -15.781 1 96.31 87 SER A O 1
ATOM 700 N N . LYS A 1 88 ? -2.391 -1.17 -17.188 1 93.31 88 LYS A N 1
ATOM 701 C CA . LYS A 1 88 ? -2.064 -0.113 -18.141 1 93.31 88 LYS A CA 1
ATOM 702 C C . LYS A 1 88 ? -2.211 1.266 -17.5 1 93.31 88 LYS A C 1
ATOM 704 O O . LYS A 1 88 ? -1.371 2.145 -17.703 1 93.31 88 LYS A O 1
ATOM 709 N N . ALA A 1 89 ? -3.246 1.434 -16.766 1 92.31 89 ALA A N 1
ATOM 710 C CA . ALA A 1 89 ? -3.496 2.717 -16.125 1 92.31 89 ALA A CA 1
ATOM 711 C C . ALA A 1 89 ? -2.381 3.059 -15.133 1 92.31 89 ALA A C 1
ATOM 713 O O . ALA A 1 89 ? -1.976 4.219 -15.023 1 92.31 89 ALA A O 1
ATOM 714 N N . PHE A 1 90 ? -1.851 2.084 -14.453 1 96.19 90 PHE A N 1
ATOM 715 C CA . PHE A 1 90 ? -0.843 2.318 -13.43 1 96.19 90 PHE A CA 1
ATOM 716 C C . PHE A 1 90 ? 0.528 2.545 -14.055 1 96.19 90 PHE A C 1
ATOM 718 O O . PHE A 1 90 ? 1.415 3.125 -13.422 1 96.19 90 PHE A O 1
ATOM 725 N N . GLU A 1 91 ? 0.725 2.061 -15.242 1 94.31 91 GLU A N 1
ATOM 726 C CA . GLU A 1 91 ? 1.995 2.275 -15.93 1 94.31 91 GLU A CA 1
ATOM 727 C C . GL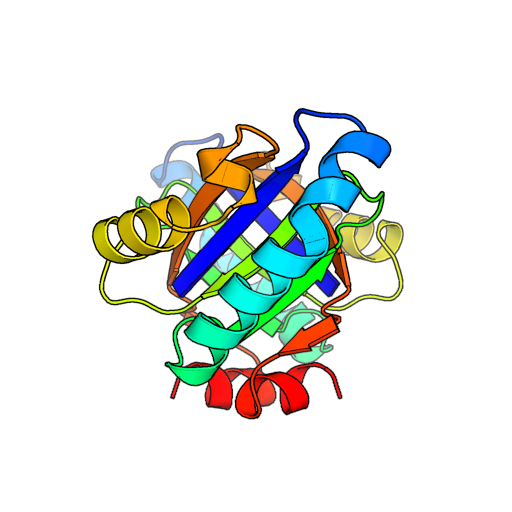U A 1 91 ? 2.312 3.764 -16.047 1 94.31 91 GLU A C 1
ATOM 729 O O . GLU A 1 91 ? 3.479 4.16 -16.016 1 94.31 91 GLU A O 1
ATOM 734 N N . LYS A 1 92 ? 1.299 4.566 -16.109 1 91.69 92 LYS A N 1
ATOM 735 C CA . LYS A 1 92 ? 1.48 6.008 -16.219 1 91.69 92 LYS A CA 1
ATOM 736 C C . LYS A 1 92 ? 1.994 6.598 -14.906 1 91.69 92 LYS A C 1
ATOM 738 O O . LYS A 1 92 ? 2.592 7.68 -14.898 1 91.69 92 LYS A O 1
ATOM 743 N N . VAL A 1 93 ? 1.717 5.953 -13.805 1 93.5 93 VAL A N 1
ATOM 744 C CA . VAL A 1 93 ? 2.16 6.375 -12.484 1 93.5 93 VAL A CA 1
ATOM 745 C C . VAL A 1 93 ? 3.654 6.102 -12.328 1 93.5 93 VAL A C 1
ATOM 747 O O . VAL A 1 93 ? 4.363 6.859 -11.656 1 93.5 93 VAL A O 1
ATOM 750 N N . LEU A 1 94 ? 4.172 5.066 -12.977 1 90.06 94 LEU A N 1
ATOM 751 C CA . LEU A 1 94 ? 5.559 4.633 -12.836 1 90.06 94 LEU A CA 1
ATOM 752 C C . LEU A 1 94 ? 6.484 5.492 -13.688 1 90.06 94 LEU A C 1
ATOM 754 O O . LEU A 1 94 ? 7.695 5.516 -13.469 1 90.06 94 LEU A O 1
ATOM 758 N N . LYS A 1 95 ? 5.859 6.133 -14.719 1 81.06 95 LYS A N 1
ATOM 759 C CA . LYS A 1 95 ? 6.648 6.949 -15.633 1 81.06 95 LYS A CA 1
ATOM 760 C C . LYS A 1 95 ? 6.867 8.352 -15.078 1 81.06 95 LYS A C 1
ATOM 762 O O . LYS A 1 95 ? 7.957 8.914 -15.203 1 81.06 95 LYS A O 1
ATOM 767 N N . MET B 1 1 ? -10.148 0.747 -2.332 1 97.31 1 MET B N 1
ATOM 768 C CA . MET B 1 1 ? -8.891 0.175 -2.803 1 97.31 1 MET B CA 1
ATOM 769 C C . MET B 1 1 ? -8.211 -0.626 -1.698 1 97.31 1 MET B C 1
ATOM 771 O O . MET B 1 1 ? -8.508 -0.44 -0.517 1 97.31 1 MET B O 1
ATOM 775 N N . PHE B 1 2 ? -7.32 -1.55 -2.068 1 98.75 2 PHE B N 1
ATOM 776 C CA . PHE B 1 2 ? -6.73 -2.459 -1.095 1 98.75 2 PHE B CA 1
ATOM 777 C C . PHE B 1 2 ? -5.223 -2.566 -1.302 1 98.75 2 PHE B C 1
ATOM 779 O O . PHE B 1 2 ? -4.75 -2.596 -2.439 1 98.75 2 PHE B O 1
ATOM 786 N N . ILE B 1 3 ? -4.504 -2.598 -0.226 1 98.75 3 ILE B N 1
ATOM 787 C CA . ILE B 1 3 ? -3.115 -3.047 -0.19 1 98.75 3 ILE B CA 1
ATOM 788 C C . ILE B 1 3 ? -3.047 -4.465 0.37 1 98.75 3 ILE B C 1
ATOM 790 O O . ILE B 1 3 ? -3.541 -4.73 1.469 1 98.75 3 ILE B O 1
ATOM 794 N N . ILE B 1 4 ? -2.508 -5.332 -0.373 1 98.81 4 ILE B N 1
ATOM 795 C CA . ILE B 1 4 ? -2.236 -6.688 0.092 1 98.81 4 ILE B CA 1
ATOM 796 C C . ILE B 1 4 ? -0.741 -6.855 0.344 1 98.81 4 ILE B C 1
ATOM 798 O O . ILE B 1 4 ? 0.059 -6.848 -0.595 1 98.81 4 ILE B O 1
ATOM 802 N N . ASN B 1 5 ? -0.414 -6.969 1.571 1 98.75 5 ASN B N 1
ATOM 803 C CA . ASN B 1 5 ? 0.97 -7.129 2.008 1 98.75 5 ASN B CA 1
ATOM 804 C C . ASN B 1 5 ? 1.31 -8.594 2.273 1 98.75 5 ASN B C 1
ATOM 806 O O . ASN B 1 5 ? 0.892 -9.156 3.287 1 98.75 5 ASN B O 1
ATOM 810 N N . LEU B 1 6 ? 2.051 -9.172 1.39 1 98.75 6 LEU B N 1
ATOM 811 C CA . LEU B 1 6 ? 2.5 -10.555 1.538 1 98.75 6 LEU B CA 1
ATOM 812 C C . LEU B 1 6 ? 3.822 -10.617 2.295 1 98.75 6 LEU B C 1
ATOM 814 O O . LEU B 1 6 ? 4.75 -9.859 1.997 1 98.75 6 LEU B O 1
ATOM 818 N N . THR B 1 7 ? 3.924 -11.492 3.287 1 98.69 7 THR B N 1
ATOM 819 C CA . THR B 1 7 ? 5.168 -11.773 3.994 1 98.69 7 THR B CA 1
ATOM 820 C C . THR B 1 7 ? 5.488 -13.266 3.953 1 98.69 7 THR B C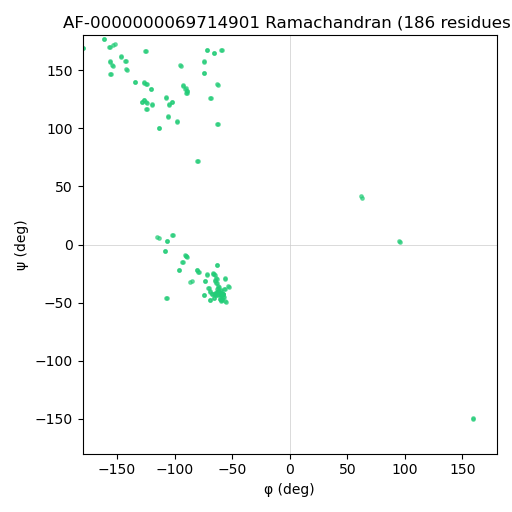 1
ATOM 822 O O . THR B 1 7 ? 4.703 -14.086 4.43 1 98.69 7 THR 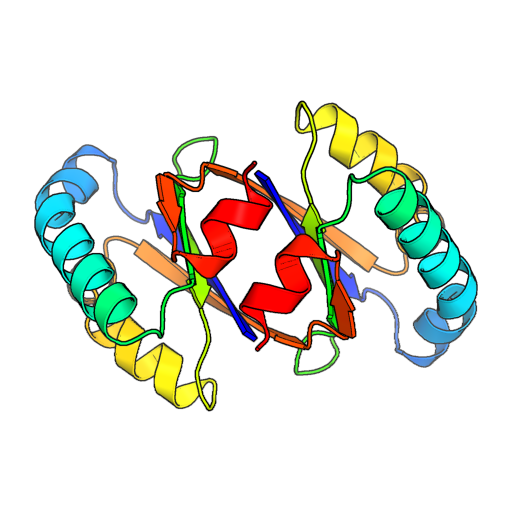B O 1
ATOM 825 N N . TYR B 1 8 ? 6.641 -13.562 3.426 1 98.69 8 TYR B N 1
ATOM 826 C CA . TYR B 1 8 ? 7.012 -14.969 3.297 1 98.69 8 TYR B CA 1
ATOM 827 C C . TYR B 1 8 ? 7.121 -15.633 4.664 1 98.69 8 TYR B C 1
ATOM 829 O O . TYR B 1 8 ? 7.66 -15.039 5.605 1 98.69 8 TYR B O 1
ATOM 837 N N . GLN B 1 9 ? 6.602 -16.844 4.742 1 98.25 9 GLN B N 1
ATOM 838 C CA . GLN B 1 9 ? 6.699 -17.656 5.957 1 98.25 9 GLN B CA 1
ATOM 839 C C . GLN B 1 9 ? 7.676 -18.812 5.77 1 98.25 9 GLN B C 1
ATOM 841 O O . GLN B 1 9 ? 7.902 -19.594 6.695 1 98.25 9 GLN B O 1
ATOM 846 N N . LYS B 1 10 ? 8.148 -18.969 4.645 1 98.06 10 LYS B N 1
ATOM 847 C CA . LYS B 1 10 ? 9.133 -19.984 4.285 1 98.06 10 LYS B CA 1
ATOM 848 C C . LYS B 1 10 ? 10.359 -19.359 3.625 1 98.06 10 LYS B C 1
ATOM 850 O O . LYS B 1 10 ? 10.344 -18.172 3.281 1 98.06 10 LYS B O 1
ATOM 855 N N . ASN B 1 11 ? 11.383 -20.125 3.521 1 97.25 11 ASN B N 1
ATOM 856 C CA . ASN B 1 11 ? 12.57 -19.594 2.873 1 97.2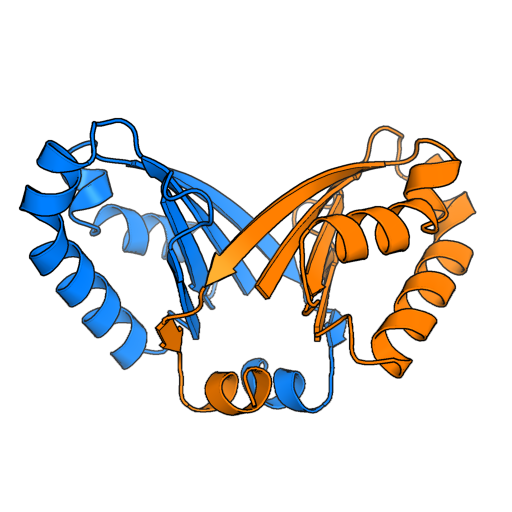5 11 ASN B CA 1
ATOM 857 C C . ASN B 1 11 ? 12.375 -19.453 1.365 1 97.25 11 ASN B C 1
ATOM 859 O O . ASN B 1 11 ? 11.406 -19.969 0.812 1 97.25 11 ASN B O 1
ATOM 863 N N . LEU B 1 12 ? 13.266 -18.766 0.751 1 96.88 12 LEU B N 1
ATOM 864 C CA . LEU B 1 12 ? 13.125 -18.406 -0.655 1 96.88 12 LEU B CA 1
ATOM 865 C C . LEU B 1 12 ? 13.125 -19.656 -1.538 1 96.88 12 LEU B C 1
ATOM 867 O O . LEU B 1 12 ? 12.453 -19.688 -2.57 1 96.88 12 LEU B O 1
ATOM 871 N N . THR B 1 13 ? 13.867 -20.672 -1.144 1 97.62 13 THR B N 1
ATOM 872 C CA . THR B 1 13 ? 13.875 -21.906 -1.904 1 97.62 13 THR B CA 1
ATOM 873 C C . THR B 1 13 ? 12.477 -22.5 -1.986 1 97.62 13 THR B C 1
ATOM 875 O O . THR B 1 13 ? 12.055 -22.984 -3.045 1 97.62 13 THR B O 1
ATOM 878 N N . GLU B 1 14 ? 11.742 -22.484 -0.91 1 97.81 14 GLU B N 1
ATOM 879 C CA . GLU B 1 14 ? 10.359 -22.969 -0.884 1 97.81 14 GLU B CA 1
ATOM 880 C C . GLU B 1 14 ? 9.438 -22.047 -1.668 1 97.81 14 GLU B C 1
ATOM 882 O O . GLU B 1 14 ? 8.539 -22.516 -2.377 1 97.81 14 GLU B O 1
ATOM 887 N N . VAL B 1 15 ? 9.648 -20.766 -1.527 1 98.19 15 VAL B N 1
ATOM 888 C CA . VAL B 1 15 ? 8.852 -19.781 -2.246 1 98.19 15 VAL B CA 1
ATOM 889 C C . VAL B 1 15 ? 8.961 -20.031 -3.75 1 98.19 15 VAL B C 1
ATOM 891 O O . VAL B 1 15 ? 7.949 -20.031 -4.457 1 98.19 15 VAL B O 1
ATOM 894 N N . GLU B 1 16 ? 10.148 -20.312 -4.227 1 97.94 16 GLU B N 1
ATOM 895 C CA . GLU B 1 16 ? 10.422 -20.422 -5.656 1 97.94 16 GLU B CA 1
ATOM 896 C C . GLU B 1 16 ? 9.68 -21.609 -6.262 1 97.94 16 GLU B C 1
ATOM 898 O O . GLU B 1 16 ? 9.305 -21.578 -7.438 1 97.94 16 GLU B O 1
ATOM 903 N N . LYS B 1 17 ? 9.383 -22.578 -5.48 1 98.12 17 LYS B N 1
ATOM 904 C CA . LYS B 1 17 ? 8.68 -23.766 -5.949 1 98.12 17 LYS B CA 1
ATOM 905 C C . LYS B 1 17 ? 7.254 -23.422 -6.379 1 98.12 17 LYS B C 1
ATOM 907 O O . LYS B 1 17 ? 6.656 -24.141 -7.188 1 98.12 17 LYS B O 1
ATOM 912 N N . HIS B 1 18 ? 6.719 -22.344 -5.816 1 98.38 18 HIS B N 1
ATOM 913 C CA . HIS B 1 18 ? 5.324 -22 -6.074 1 98.38 18 HIS B CA 1
ATOM 914 C C . HIS B 1 18 ? 5.207 -20.703 -6.852 1 98.38 18 HIS B C 1
ATOM 916 O O . HIS B 1 18 ? 4.102 -20.188 -7.047 1 98.38 18 HIS B O 1
ATOM 922 N N . LEU B 1 19 ? 6.34 -20.188 -7.258 1 97.81 19 LEU B N 1
ATOM 923 C CA . LEU B 1 19 ? 6.402 -18.859 -7.859 1 97.81 19 LEU B CA 1
ATOM 924 C C . LEU B 1 19 ? 5.66 -18.828 -9.195 1 97.81 19 LEU B C 1
ATOM 926 O O . LEU B 1 19 ? 4.895 -17.906 -9.461 1 97.81 19 LEU B O 1
ATOM 930 N N . GLU B 1 20 ? 5.906 -19.828 -10.031 1 98.19 20 GLU B N 1
ATOM 931 C CA . GLU B 1 20 ? 5.258 -19.859 -11.336 1 98.19 20 GLU B CA 1
ATOM 932 C C . GLU B 1 20 ? 3.738 -19.875 -11.203 1 98.19 20 GLU B C 1
ATOM 934 O O . GLU B 1 20 ? 3.039 -19.141 -11.906 1 98.19 20 GLU B O 1
ATOM 939 N N . ALA B 1 21 ? 3.209 -20.703 -10.359 1 98.62 21 ALA B N 1
ATOM 940 C CA . ALA B 1 21 ? 1.771 -20.766 -10.109 1 98.62 21 ALA B CA 1
ATOM 941 C C . ALA B 1 21 ? 1.246 -19.453 -9.562 1 98.62 21 ALA B C 1
ATOM 943 O O . ALA B 1 21 ? 0.143 -19.016 -9.906 1 98.62 21 ALA B O 1
ATOM 944 N N . HIS B 1 22 ? 2.027 -18.859 -8.664 1 98.62 22 HIS B N 1
ATOM 945 C CA . HIS B 1 22 ? 1.673 -17.547 -8.133 1 98.62 22 HIS B CA 1
ATOM 946 C C . HIS B 1 22 ? 1.588 -16.5 -9.25 1 98.62 22 HIS B C 1
ATOM 948 O O . HIS B 1 22 ? 0.665 -15.688 -9.273 1 98.62 22 HIS B O 1
ATOM 954 N N . ILE B 1 23 ? 2.506 -16.547 -10.125 1 98.12 23 ILE B N 1
ATOM 955 C CA . ILE B 1 23 ? 2.533 -15.602 -11.234 1 98.12 23 ILE B CA 1
ATOM 956 C C . ILE B 1 23 ? 1.299 -15.805 -12.109 1 98.12 23 ILE B C 1
ATOM 958 O O . ILE B 1 23 ? 0.68 -14.828 -12.547 1 98.12 23 ILE B O 1
ATOM 962 N N . GLN B 1 24 ? 0.941 -17 -12.391 1 98.5 24 GLN B N 1
ATOM 963 C CA . GLN B 1 24 ? -0.263 -17.281 -13.164 1 98.5 24 GLN B CA 1
ATOM 964 C C . GLN B 1 24 ? -1.507 -16.734 -12.469 1 98.5 24 GLN B C 1
ATOM 966 O O . GLN B 1 24 ? -2.402 -16.188 -13.117 1 98.5 24 GLN B O 1
ATOM 971 N N . PHE B 1 25 ? -1.502 -16.969 -11.172 1 98.69 25 PHE B N 1
ATOM 972 C CA . PHE B 1 25 ? -2.568 -16.406 -10.359 1 98.69 25 PHE B CA 1
ATOM 973 C C . PHE B 1 25 ? -2.637 -14.898 -10.531 1 98.69 25 PHE B C 1
ATOM 975 O O . PHE B 1 25 ? -3.715 -14.336 -10.75 1 98.69 25 PHE B O 1
ATOM 982 N N . LEU B 1 26 ? -1.496 -14.188 -10.438 1 98.69 26 LEU B N 1
ATOM 983 C CA . LEU B 1 26 ? -1.447 -12.742 -10.633 1 98.69 26 LEU B CA 1
ATOM 984 C C . LEU B 1 26 ? -1.984 -12.367 -12.016 1 98.69 26 LEU B C 1
ATOM 986 O O . LEU B 1 26 ? -2.812 -11.461 -12.133 1 98.69 26 LEU B O 1
ATOM 990 N N . ASP B 1 27 ? -1.546 -13.125 -13.039 1 98.19 27 ASP B N 1
ATOM 991 C CA . ASP B 1 27 ? -1.959 -12.836 -14.414 1 98.19 27 ASP B CA 1
ATOM 992 C C . ASP B 1 27 ? -3.479 -12.883 -14.547 1 98.19 27 ASP B C 1
ATOM 994 O O . ASP B 1 27 ? -4.07 -12.039 -15.227 1 98.19 27 ASP B O 1
ATOM 998 N N . THR B 1 28 ? -4.039 -13.828 -13.953 1 98.25 28 THR B N 1
ATOM 999 C CA . THR B 1 28 ? -5.484 -14.016 -14.016 1 98.25 28 THR B CA 1
ATOM 1000 C C . THR B 1 28 ? -6.215 -12.789 -13.469 1 98.25 28 THR B C 1
ATOM 1002 O O . THR B 1 28 ? -7.145 -12.281 -14.102 1 98.25 28 THR B O 1
ATOM 1005 N N . TYR B 1 29 ? -5.75 -12.289 -12.406 1 98.31 29 TYR B N 1
ATOM 1006 C CA . TYR B 1 29 ? -6.52 -11.242 -11.742 1 98.31 29 TYR B CA 1
ATOM 1007 C C . TYR B 1 29 ? -6.078 -9.859 -12.211 1 98.31 29 TYR B C 1
ATOM 1009 O O . TYR B 1 29 ? -6.773 -8.867 -11.977 1 98.31 29 TYR B O 1
ATOM 1017 N N . TYR B 1 30 ? -4.957 -9.789 -12.852 1 98.12 30 TYR B N 1
ATOM 1018 C CA . TYR B 1 30 ? -4.688 -8.594 -13.648 1 98.12 30 TYR B CA 1
ATOM 1019 C C . TYR B 1 30 ? -5.637 -8.516 -14.844 1 98.12 30 TYR B C 1
ATOM 1021 O O . TYR B 1 30 ? -6.172 -7.445 -15.141 1 98.12 30 TYR B O 1
ATOM 1029 N N . ALA B 1 31 ? -5.828 -9.648 -15.477 1 97.25 31 ALA B N 1
ATOM 1030 C CA . ALA B 1 31 ? -6.676 -9.711 -16.656 1 97.25 31 ALA B CA 1
ATOM 1031 C C . ALA B 1 31 ? -8.117 -9.352 -16.328 1 97.25 31 ALA B C 1
ATOM 1033 O O . ALA B 1 31 ? -8.836 -8.781 -17.141 1 97.25 31 ALA B O 1
ATOM 1034 N N . SER B 1 32 ? -8.516 -9.617 -15.141 1 96 32 SER B N 1
ATOM 1035 C CA . SER B 1 32 ? -9.891 -9.359 -14.734 1 96 32 SER B CA 1
ATOM 1036 C C . SER B 1 32 ? -10.055 -7.949 -14.18 1 96 32 SER B C 1
ATOM 1038 O O . SER B 1 32 ? -11.156 -7.539 -13.812 1 96 32 SER B O 1
ATOM 1040 N N . GLY B 1 33 ? -8.922 -7.254 -13.938 1 95.44 33 GLY B N 1
ATOM 1041 C CA . GLY B 1 33 ? -8.969 -5.859 -13.531 1 95.44 33 GLY B CA 1
ATOM 1042 C C . GLY B 1 33 ? -8.891 -5.672 -12.023 1 95.44 33 GLY B C 1
ATOM 1043 O O . GLY B 1 33 ? -8.961 -4.547 -11.531 1 95.44 33 GLY B O 1
ATOM 1044 N N . TYR B 1 34 ? -8.75 -6.781 -11.305 1 97.5 34 TYR B N 1
ATOM 1045 C CA . TYR B 1 34 ? -8.695 -6.703 -9.852 1 97.5 34 TYR B CA 1
ATOM 1046 C C . TYR B 1 34 ? -7.352 -6.152 -9.383 1 97.5 34 TYR B C 1
ATOM 1048 O O . TYR B 1 34 ? -7.297 -5.34 -8.453 1 97.5 34 TYR B O 1
ATOM 1056 N N . PHE B 1 35 ? -6.27 -6.621 -9.984 1 98.62 35 PHE B N 1
ATOM 1057 C CA . PHE B 1 35 ? -4.941 -6.199 -9.562 1 98.62 35 PHE B CA 1
ATOM 1058 C C . PHE B 1 35 ? -4.461 -5.012 -10.383 1 98.62 35 PHE B C 1
ATOM 1060 O O . PHE B 1 35 ? -4.66 -4.969 -11.602 1 98.62 35 PHE B O 1
ATOM 1067 N N . ILE B 1 36 ? -3.896 -4.078 -9.734 1 98.12 36 ILE B N 1
ATOM 1068 C CA . ILE B 1 36 ? -3.5 -2.807 -10.32 1 98.12 36 ILE B CA 1
ATOM 1069 C C . ILE B 1 36 ? -1.981 -2.752 -10.469 1 98.12 36 ILE B C 1
ATOM 1071 O O . ILE B 1 36 ? -1.463 -2.322 -11.5 1 98.12 36 ILE B O 1
ATOM 1075 N N . ALA B 1 37 ? -1.274 -3.146 -9.43 1 98.19 37 ALA B N 1
ATOM 1076 C CA . ALA B 1 37 ? 0.186 -3.184 -9.406 1 98.19 37 ALA B CA 1
ATOM 1077 C C . ALA B 1 37 ? 0.692 -4.191 -8.383 1 98.19 37 ALA B C 1
ATOM 1079 O O . ALA B 1 37 ? 0.063 -4.398 -7.34 1 98.19 37 ALA B O 1
ATOM 1080 N N . SER B 1 38 ? 1.8 -4.801 -8.695 1 98.69 38 SER B N 1
ATOM 1081 C CA . SER B 1 38 ? 2.41 -5.742 -7.758 1 98.69 38 SER B CA 1
ATOM 1082 C C . SER B 1 38 ? 3.916 -5.84 -7.977 1 98.69 38 SER B C 1
ATOM 1084 O O . SER B 1 38 ? 4.406 -5.566 -9.07 1 98.69 38 SER B O 1
ATOM 1086 N N . GLY B 1 39 ? 4.562 -6.191 -6.93 1 98.12 39 GLY B N 1
ATOM 1087 C CA . GLY B 1 39 ? 6.004 -6.371 -7 1 98.12 39 GLY B CA 1
ATOM 1088 C C . GLY B 1 39 ? 6.613 -6.805 -5.684 1 98.12 39 GLY B C 1
ATOM 1089 O O . GLY B 1 39 ? 5.949 -6.785 -4.645 1 98.12 39 GLY B O 1
ATOM 1090 N N . ARG B 1 40 ? 7.855 -7.195 -5.711 1 98.12 40 ARG B N 1
ATOM 1091 C CA . ARG B 1 40 ? 8.562 -7.715 -4.547 1 98.12 40 ARG B CA 1
ATOM 1092 C C . ARG B 1 40 ? 8.922 -6.59 -3.58 1 98.12 40 ARG B C 1
ATOM 1094 O O . ARG B 1 40 ? 9.227 -5.473 -4.008 1 98.12 40 ARG B O 1
ATOM 1101 N N . LYS B 1 41 ? 8.93 -6.91 -2.318 1 98.5 41 LYS B N 1
ATOM 1102 C CA . LYS B 1 41 ? 9.461 -5.988 -1.313 1 98.5 41 LYS B CA 1
ATOM 1103 C C . LYS B 1 41 ? 10.984 -5.938 -1.366 1 98.5 41 LYS B C 1
ATOM 1105 O O . LYS B 1 41 ? 11.625 -6.859 -1.872 1 98.5 41 LYS B O 1
ATOM 1110 N N . ASN B 1 42 ? 11.453 -4.816 -0.855 1 97.5 42 ASN B N 1
ATOM 1111 C CA . ASN B 1 42 ? 12.883 -4.645 -0.607 1 97.5 42 ASN B CA 1
ATOM 1112 C C . ASN B 1 42 ? 13.156 -4.285 0.851 1 97.5 42 ASN B C 1
ATOM 1114 O O . ASN B 1 42 ? 12.867 -3.17 1.284 1 97.5 42 ASN B O 1
ATOM 1118 N N . PRO B 1 43 ? 13.891 -5.207 1.57 1 97.12 43 PRO B N 1
ATOM 1119 C CA . PRO B 1 43 ? 14.406 -6.52 1.175 1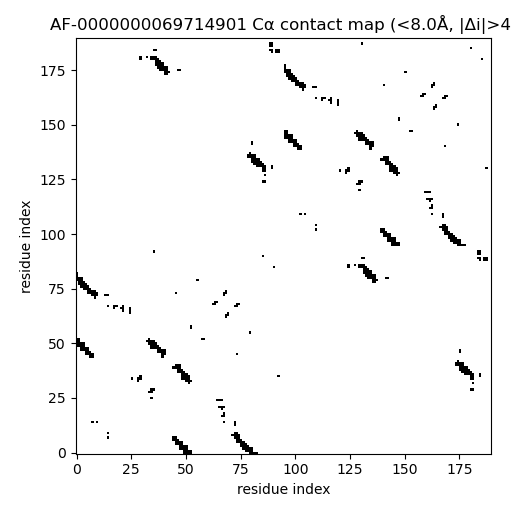 97.12 43 PRO B CA 1
ATOM 1120 C C . PRO B 1 43 ? 13.305 -7.484 0.75 1 97.12 43 PRO B C 1
ATOM 1122 O O . PRO B 1 43 ? 12.125 -7.211 0.967 1 97.12 43 PRO B O 1
ATOM 1125 N N . ARG B 1 44 ? 13.656 -8.633 0.124 1 97.38 44 ARG B N 1
ATOM 1126 C CA . ARG B 1 44 ? 12.727 -9.586 -0.474 1 97.38 44 ARG B CA 1
ATOM 1127 C C . ARG B 1 44 ? 12.109 -10.492 0.586 1 97.38 44 ARG B C 1
ATOM 1129 O O . ARG B 1 44 ? 12.383 -11.695 0.614 1 97.38 44 ARG B O 1
ATOM 1136 N N . THR B 1 45 ? 11.266 -9.984 1.354 1 97.94 45 THR B N 1
ATOM 1137 C CA . THR B 1 45 ? 10.609 -10.703 2.441 1 97.94 45 THR B CA 1
ATOM 1138 C C . THR B 1 45 ? 9.156 -11.016 2.086 1 97.94 45 THR B C 1
ATOM 1140 O O . THR B 1 45 ? 8.398 -11.508 2.924 1 97.94 45 THR B O 1
ATOM 1143 N N . GLY B 1 46 ? 8.734 -10.664 0.88 1 98.38 46 GLY B N 1
ATOM 1144 C CA . GLY B 1 46 ? 7.375 -10.805 0.39 1 98.38 46 GLY B CA 1
ATOM 1145 C C . GLY B 1 46 ? 7.062 -9.898 -0.783 1 98.38 46 GLY B C 1
ATOM 1146 O O . GLY B 1 46 ? 7.93 -9.641 -1.623 1 98.38 46 GLY B O 1
ATOM 1147 N N . GLY B 1 47 ? 5.844 -9.508 -0.865 1 98.56 47 GLY B N 1
ATOM 1148 C CA . GLY B 1 47 ? 5.414 -8.648 -1.956 1 98.56 47 GLY B CA 1
ATOM 1149 C C . GLY B 1 47 ? 4.219 -7.785 -1.598 1 98.56 47 GLY B C 1
ATOM 1150 O O . GLY B 1 47 ? 3.666 -7.902 -0.503 1 98.56 47 GLY B O 1
ATOM 1151 N N . ILE B 1 48 ? 3.959 -6.926 -2.506 1 98.81 48 ILE B N 1
ATOM 1152 C CA . ILE B 1 48 ? 2.814 -6.027 -2.381 1 98.81 48 ILE B CA 1
ATOM 1153 C C . ILE B 1 48 ? 1.913 -6.168 -3.605 1 98.81 48 ILE B C 1
ATOM 1155 O O . ILE B 1 48 ? 2.4 -6.281 -4.734 1 98.81 48 ILE B O 1
ATOM 1159 N N . ILE B 1 49 ? 0.692 -6.176 -3.377 1 98.81 49 ILE B N 1
ATOM 1160 C CA . ILE B 1 49 ? -0.294 -6.07 -4.445 1 98.81 49 ILE B CA 1
ATOM 1161 C C . ILE B 1 49 ? -1.266 -4.93 -4.141 1 98.81 49 ILE B C 1
ATOM 1163 O O . ILE B 1 49 ? -1.812 -4.852 -3.039 1 98.81 49 ILE B O 1
ATOM 1167 N N . LEU B 1 50 ? -1.402 -4.008 -5.027 1 98.69 50 LEU B N 1
ATOM 1168 C CA . LEU B 1 50 ? -2.479 -3.023 -5.035 1 98.69 50 LEU B CA 1
ATOM 1169 C C . LEU B 1 50 ? -3.68 -3.539 -5.824 1 98.69 50 LEU B C 1
ATOM 1171 O O . LEU B 1 50 ? -3.533 -3.986 -6.965 1 98.69 50 LEU B O 1
ATOM 1175 N N . ALA B 1 51 ? -4.867 -3.457 -5.262 1 98.56 51 ALA B N 1
ATOM 1176 C CA . ALA B 1 51 ? -6.02 -4.09 -5.895 1 98.56 51 ALA B CA 1
ATOM 1177 C C . ALA B 1 51 ? -7.273 -3.234 -5.727 1 98.56 51 ALA B C 1
ATOM 1179 O O . ALA B 1 51 ? -7.332 -2.371 -4.844 1 98.56 51 ALA B O 1
ATOM 1180 N N . LYS B 1 52 ? -8.188 -3.475 -6.605 1 97.19 52 LYS B N 1
ATOM 1181 C CA . LYS B 1 52 ? -9.539 -2.924 -6.527 1 97.19 52 LYS B CA 1
ATOM 1182 C C . LYS B 1 52 ? -10.578 -4.035 -6.465 1 97.19 52 LYS B C 1
ATOM 1184 O O . LYS B 1 52 ? -10.508 -5.004 -7.227 1 97.19 52 LYS B O 1
ATOM 1189 N N . ALA B 1 53 ? -11.516 -3.959 -5.598 1 96.69 53 ALA B N 1
ATOM 1190 C CA . ALA B 1 53 ? -12.625 -4.898 -5.453 1 96.69 53 ALA B CA 1
ATOM 1191 C C . ALA B 1 53 ? -13.812 -4.234 -4.77 1 96.69 53 ALA B C 1
ATOM 1193 O O . ALA B 1 53 ? -13.695 -3.129 -4.234 1 96.69 53 ALA B O 1
ATOM 1194 N N . ALA B 1 54 ? -14.953 -4.926 -4.762 1 95.5 54 ALA B N 1
ATOM 1195 C CA . ALA B 1 54 ? -16.172 -4.367 -4.188 1 95.5 54 ALA B CA 1
ATOM 1196 C C . ALA B 1 54 ? -16.078 -4.277 -2.668 1 95.5 54 ALA B C 1
ATOM 1198 O O . ALA B 1 54 ? -16.609 -3.342 -2.061 1 95.5 54 ALA B O 1
ATOM 1199 N N . ASP B 1 55 ? -15.438 -5.289 -2.059 1 97 55 ASP B N 1
ATOM 1200 C CA . ASP B 1 55 ? -15.312 -5.305 -0.605 1 97 55 ASP B CA 1
ATOM 1201 C C . ASP B 1 55 ? -14.195 -6.25 -0.163 1 97 55 ASP B C 1
ATOM 1203 O O . ASP B 1 55 ? -13.57 -6.906 -0.995 1 97 55 ASP B O 1
ATOM 1207 N N . LEU B 1 56 ? -13.992 -6.258 1.122 1 97.25 56 LEU B N 1
ATOM 1208 C CA . LEU B 1 56 ? -12.922 -7.066 1.705 1 97.25 56 LEU B CA 1
ATOM 1209 C C . LEU B 1 56 ? -13.164 -8.555 1.454 1 97.25 56 LEU B C 1
ATOM 1211 O O . LEU B 1 56 ? -12.227 -9.305 1.199 1 97.25 56 LEU B O 1
ATOM 1215 N N . ALA B 1 57 ? -14.391 -8.984 1.52 1 98.19 57 ALA B N 1
ATOM 1216 C CA . ALA B 1 57 ? -14.734 -10.398 1.331 1 98.19 57 ALA B CA 1
ATOM 1217 C C . ALA B 1 57 ? -14.297 -10.883 -0.044 1 98.19 57 ALA B C 1
ATOM 1219 O O . ALA B 1 57 ? -13.812 -12.016 -0.183 1 98.19 57 ALA B O 1
ATOM 1220 N N . GLU B 1 58 ? -14.453 -10.07 -1.02 1 98.19 58 GLU B N 1
ATOM 1221 C CA . GLU B 1 58 ? -14.047 -10.414 -2.379 1 98.19 58 GLU B CA 1
ATOM 1222 C C . GLU B 1 58 ? -12.539 -10.578 -2.48 1 98.19 58 GLU B C 1
ATOM 1224 O O . GLU B 1 58 ? -12.047 -11.523 -3.098 1 98.19 58 GLU B O 1
ATOM 1229 N N . ILE B 1 59 ? -11.781 -9.711 -1.864 1 98.56 59 ILE B N 1
ATOM 1230 C CA . ILE B 1 59 ? -10.328 -9.789 -1.876 1 98.56 59 ILE B CA 1
ATOM 1231 C C . ILE B 1 59 ? -9.875 -11.055 -1.146 1 98.56 59 ILE B C 1
ATOM 1233 O O . ILE B 1 59 ? -8.961 -11.75 -1.604 1 98.56 59 ILE B O 1
ATOM 1237 N N . GLU B 1 60 ? -10.516 -11.336 -0.029 1 98.31 60 GLU B N 1
ATOM 1238 C CA . GLU B 1 60 ? -10.164 -12.531 0.737 1 98.31 60 GLU B CA 1
ATOM 1239 C C . GLU B 1 60 ? -10.43 -13.797 -0.066 1 98.31 60 GLU B C 1
ATOM 1241 O O . GLU B 1 60 ? -9.641 -14.75 -0.017 1 98.31 60 GLU B O 1
ATOM 1246 N N . ARG B 1 61 ? -11.555 -13.789 -0.77 1 98.25 61 ARG B N 1
ATOM 1247 C CA . ARG B 1 61 ? -11.859 -14.922 -1.646 1 98.25 61 ARG B CA 1
ATOM 1248 C C . ARG B 1 61 ? -10.781 -15.086 -2.715 1 98.25 61 ARG B C 1
ATOM 1250 O O . ARG B 1 61 ? -10.305 -16.203 -2.947 1 98.25 61 ARG B O 1
ATOM 1257 N N . ILE B 1 62 ? -10.43 -14.008 -3.32 1 98.56 62 ILE B N 1
ATOM 1258 C CA . ILE B 1 62 ? -9.422 -14.023 -4.371 1 98.56 62 ILE B CA 1
ATOM 1259 C C . ILE B 1 62 ? -8.102 -14.555 -3.807 1 98.56 62 ILE B C 1
ATOM 1261 O O . ILE B 1 62 ? -7.5 -15.469 -4.375 1 98.56 62 ILE B O 1
ATOM 1265 N N . ILE B 1 63 ? -7.652 -14.047 -2.643 1 98.56 63 ILE B N 1
ATOM 1266 C CA . ILE B 1 63 ? -6.367 -14.391 -2.049 1 98.56 63 ILE B CA 1
ATOM 1267 C C . ILE B 1 63 ? -6.352 -15.867 -1.662 1 98.56 63 ILE B C 1
ATOM 1269 O O . ILE B 1 63 ? -5.305 -16.516 -1.701 1 98.56 63 ILE B O 1
ATOM 1273 N N . SER B 1 64 ? -7.535 -16.375 -1.322 1 98.38 64 SER B N 1
ATOM 1274 C CA . SER B 1 64 ? -7.633 -17.781 -0.941 1 98.38 64 SER B CA 1
ATOM 1275 C C . SER B 1 64 ? -7.254 -18.688 -2.102 1 98.38 64 SER B C 1
ATOM 1277 O O . SER B 1 64 ? -6.949 -19.875 -1.898 1 98.38 64 SER B O 1
ATOM 1279 N N . GLU B 1 65 ? -7.25 -18.172 -3.311 1 98.5 65 GLU B N 1
ATOM 1280 C CA . GLU B 1 65 ? -6.91 -18.938 -4.504 1 98.5 65 GLU B CA 1
ATOM 1281 C C . GLU B 1 65 ? -5.414 -18.859 -4.805 1 98.5 65 GLU B C 1
ATOM 1283 O O . GLU B 1 65 ? -4.914 -19.578 -5.676 1 98.5 65 GLU B O 1
ATOM 1288 N N . ASP B 1 66 ? -4.668 -18.016 -4.145 1 98.81 66 ASP B N 1
ATOM 1289 C CA . ASP B 1 66 ? -3.24 -17.844 -4.387 1 98.81 66 ASP B CA 1
ATOM 1290 C C . ASP B 1 66 ? -2.455 -19.078 -3.951 1 98.81 66 ASP B C 1
ATOM 1292 O O . ASP B 1 66 ? -2.512 -19.484 -2.787 1 98.81 66 ASP B O 1
ATOM 1296 N N . PRO B 1 67 ? -1.671 -19.625 -4.82 1 98.81 67 PRO B N 1
ATOM 1297 C CA . PRO B 1 67 ? -0.845 -20.781 -4.465 1 98.81 67 PRO B CA 1
ATOM 1298 C C . PRO B 1 67 ? 0.006 -20.531 -3.221 1 98.81 67 PRO B C 1
ATOM 1300 O O . PRO B 1 67 ? 0.256 -21.469 -2.445 1 98.81 67 PRO B O 1
ATOM 1303 N N . PHE B 1 68 ? 0.544 -19.344 -2.961 1 98.81 68 PHE B N 1
ATOM 1304 C CA . PHE B 1 68 ? 1.307 -19.016 -1.76 1 98.81 68 PHE B CA 1
ATOM 1305 C C . PHE B 1 68 ? 0.458 -19.219 -0.51 1 98.81 68 PHE B C 1
ATOM 1307 O O . PHE B 1 68 ? 0.946 -19.719 0.503 1 98.81 68 PHE B O 1
ATOM 1314 N N . LYS B 1 69 ? -0.797 -18.781 -0.576 1 98.56 69 LYS B N 1
ATOM 1315 C CA . LYS B 1 69 ? -1.692 -18.953 0.565 1 98.56 69 LYS B CA 1
ATOM 1316 C C . LYS B 1 69 ? -2.047 -20.422 0.782 1 98.56 69 LYS B C 1
ATOM 1318 O O . LYS B 1 69 ? -1.956 -20.922 1.901 1 98.56 69 LYS B O 1
ATOM 1323 N N . ILE B 1 70 ? -2.432 -21.125 -0.268 1 98.38 70 ILE B N 1
ATOM 1324 C CA . ILE B 1 70 ? -2.871 -22.516 -0.248 1 98.38 70 ILE B CA 1
ATOM 1325 C C . ILE B 1 70 ? -1.785 -23.391 0.374 1 98.38 70 ILE B C 1
ATOM 1327 O O . ILE B 1 70 ? -2.082 -24.281 1.168 1 98.38 70 ILE B O 1
ATOM 1331 N N . ASN B 1 71 ? -0.544 -23.062 0.059 1 98.38 71 ASN B N 1
ATOM 1332 C CA . ASN B 1 71 ? 0.562 -23.922 0.494 1 98.38 71 ASN B CA 1
ATOM 1333 C C . ASN B 1 71 ? 1.277 -23.328 1.705 1 98.38 71 ASN B C 1
ATOM 1335 O O . ASN B 1 71 ? 2.381 -23.75 2.049 1 98.38 71 ASN B O 1
ATOM 1339 N N . GLU B 1 72 ? 0.743 -22.25 2.295 1 98.12 72 GLU B N 1
ATOM 1340 C CA . GLU B 1 72 ? 1.233 -21.625 3.52 1 98.12 72 GLU B CA 1
ATOM 1341 C C . GLU B 1 72 ? 2.646 -21.078 3.332 1 98.12 72 GLU B C 1
ATOM 1343 O O . GLU B 1 72 ? 3.521 -21.312 4.172 1 98.12 72 GLU B O 1
ATOM 1348 N N . ILE B 1 73 ? 2.859 -20.516 2.209 1 98.56 73 ILE B N 1
ATOM 1349 C CA . ILE B 1 73 ? 4.148 -19.922 1.866 1 98.56 73 ILE B CA 1
ATOM 1350 C C . ILE B 1 73 ? 4.227 -18.5 2.402 1 98.56 73 ILE B C 1
ATOM 1352 O O . ILE B 1 73 ? 5.309 -18.016 2.742 1 98.56 73 ILE B O 1
ATOM 1356 N N . ALA B 1 74 ? 3.098 -17.797 2.473 1 98.56 74 ALA B N 1
ATOM 1357 C CA . ALA B 1 74 ? 3.082 -16.391 2.861 1 98.56 74 ALA B CA 1
ATOM 1358 C C . ALA B 1 74 ? 1.869 -16.078 3.732 1 98.56 74 ALA B C 1
ATOM 1360 O O . ALA B 1 74 ? 0.831 -16.734 3.623 1 98.56 74 ALA B O 1
ATOM 1361 N N . ASN B 1 75 ? 2.066 -15.133 4.551 1 98.5 75 ASN B N 1
ATOM 1362 C CA . ASN B 1 75 ? 0.968 -14.477 5.25 1 98.5 75 ASN B CA 1
ATOM 1363 C C . ASN B 1 75 ? 0.515 -13.211 4.523 1 98.5 75 ASN B C 1
ATOM 1365 O O . ASN B 1 75 ? 1.311 -12.57 3.838 1 98.5 75 ASN B O 1
ATOM 1369 N N . TYR B 1 76 ? -0.771 -12.867 4.754 1 98.69 76 TYR B N 1
ATOM 1370 C CA . TYR B 1 76 ? -1.361 -11.742 4.035 1 98.69 76 TYR B CA 1
ATOM 1371 C C . TYR B 1 76 ? -2.014 -10.766 5 1 98.69 76 TYR B C 1
ATOM 1373 O O . TYR B 1 76 ? -2.9 -11.141 5.773 1 98.69 76 TYR B O 1
ATOM 1381 N N . ASP B 1 77 ? -1.603 -9.57 4.961 1 97.94 77 ASP B N 1
ATOM 1382 C CA . ASP B 1 77 ? -2.309 -8.453 5.59 1 97.94 77 ASP B CA 1
ATOM 1383 C C . ASP B 1 77 ? -3.02 -7.598 4.547 1 97.94 77 ASP B C 1
ATOM 1385 O O . ASP B 1 77 ? -2.383 -7.059 3.639 1 97.94 77 ASP B O 1
ATOM 1389 N N . ILE B 1 78 ? -4.289 -7.508 4.691 1 98.62 78 ILE B N 1
ATOM 1390 C CA . ILE B 1 78 ? -5.09 -6.75 3.736 1 98.62 78 ILE B CA 1
ATOM 1391 C C . ILE B 1 78 ? -5.559 -5.445 4.375 1 98.62 78 ILE B C 1
ATOM 1393 O O . ILE B 1 78 ? -6.184 -5.457 5.438 1 98.62 78 ILE B O 1
ATOM 1397 N N . ILE B 1 79 ? -5.285 -4.371 3.707 1 98.44 79 ILE B N 1
ATOM 1398 C CA . ILE B 1 79 ? -5.668 -3.051 4.195 1 98.44 79 ILE B CA 1
ATOM 1399 C C . ILE B 1 79 ? -6.602 -2.379 3.189 1 98.44 79 ILE B C 1
ATOM 1401 O O . ILE B 1 79 ? -6.227 -2.168 2.035 1 98.44 79 ILE B O 1
ATOM 1405 N N . GLU B 1 80 ? -7.762 -2.066 3.658 1 98.69 80 GLU B N 1
ATOM 1406 C CA . GLU B 1 80 ? -8.68 -1.266 2.852 1 98.69 80 GLU B CA 1
ATOM 1407 C C . GLU B 1 80 ? -8.492 0.226 3.117 1 98.69 80 GLU B C 1
ATOM 1409 O O . GLU B 1 80 ? -8.359 0.645 4.27 1 98.69 80 GLU B O 1
ATOM 1414 N N . PHE B 1 81 ? -8.43 1.011 2.061 1 98.38 81 PHE B N 1
ATOM 1415 C CA . PHE B 1 81 ? -8.367 2.457 2.23 1 98.38 81 PHE B CA 1
ATOM 1416 C C . PHE B 1 81 ? -9.094 3.168 1.092 1 98.38 81 PHE B C 1
ATOM 1418 O O . PHE B 1 81 ? -9.367 2.562 0.055 1 98.38 81 PHE B O 1
ATOM 1425 N N . CYS B 1 82 ? -9.422 4.387 1.285 1 97.19 82 CYS B N 1
ATOM 1426 C CA . CYS B 1 82 ? -10.117 5.215 0.302 1 97.19 82 CYS B CA 1
ATOM 1427 C C . CYS B 1 82 ? -9.219 6.348 -0.182 1 97.19 82 CYS B C 1
ATOM 1429 O O . CYS B 1 82 ? -9.023 7.34 0.526 1 97.19 82 CYS B O 1
ATOM 1431 N N . PRO B 1 83 ? -8.633 6.125 -1.389 1 97.38 83 PRO B N 1
ATOM 1432 C CA . PRO B 1 83 ? -7.801 7.219 -1.897 1 97.38 83 PRO B CA 1
ATOM 1433 C C . PRO B 1 83 ? -8.594 8.492 -2.158 1 97.38 83 PRO B C 1
ATOM 1435 O O . PRO B 1 83 ? -9.328 8.578 -3.148 1 97.38 83 PRO B O 1
ATOM 1438 N N . THR B 1 84 ? -8.5 9.477 -1.31 1 96.06 84 THR B N 1
ATOM 1439 C CA . THR B 1 84 ? -9.234 10.727 -1.443 1 96.06 84 THR B CA 1
ATOM 1440 C C . THR B 1 84 ? -8.375 11.789 -2.119 1 96.06 84 THR B C 1
ATOM 1442 O O . THR B 1 84 ? -8.891 12.805 -2.588 1 96.06 84 THR B O 1
ATOM 1445 N N . LYS B 1 85 ? -7.09 11.672 -2.107 1 97.31 85 LYS B N 1
ATOM 1446 C CA . LYS B 1 85 ? -6.141 12.531 -2.809 1 97.31 85 LYS B CA 1
ATOM 1447 C C . LYS B 1 85 ? -5.195 11.711 -3.68 1 97.31 85 LYS B C 1
ATOM 1449 O O . LYS B 1 85 ? -4.719 10.656 -3.264 1 97.31 85 LYS B O 1
ATOM 1454 N N . SER B 1 86 ? -4.945 12.219 -4.832 1 97.56 86 SER B N 1
ATOM 1455 C CA . SER B 1 86 ? -4.062 11.477 -5.727 1 97.56 86 SER B CA 1
ATOM 1456 C C . SER B 1 86 ? -3.404 12.398 -6.746 1 97.56 86 SER B C 1
ATOM 1458 O O . SER B 1 86 ? -3.887 13.508 -6.988 1 97.56 86 SER B O 1
ATOM 1460 N N . SER B 1 87 ? -2.338 12.016 -7.258 1 96.25 87 SER B N 1
ATOM 1461 C CA . SER B 1 87 ? -1.716 12.68 -8.398 1 96.25 87 SER B CA 1
ATOM 1462 C C . SER B 1 87 ? -2.58 12.555 -9.648 1 96.25 87 SER B C 1
ATOM 1464 O O . SER B 1 87 ? -3.465 11.695 -9.719 1 96.25 87 SER B O 1
ATOM 1466 N N . LYS B 1 88 ? -2.254 13.359 -10.602 1 93.31 88 LYS B N 1
ATOM 1467 C CA . LYS B 1 88 ? -2.986 13.312 -11.859 1 93.31 88 LYS B CA 1
ATOM 1468 C C . LYS B 1 88 ? -2.85 11.945 -12.523 1 93.31 88 LYS B C 1
ATOM 1470 O O . LYS B 1 88 ? -3.826 11.398 -13.047 1 93.31 88 LYS B O 1
ATOM 1475 N N . ALA B 1 89 ? -1.677 11.438 -12.516 1 92.31 89 ALA B N 1
ATOM 1476 C CA . ALA B 1 89 ? -1.422 10.133 -13.133 1 92.31 89 ALA B CA 1
ATOM 1477 C C . ALA B 1 89 ? -2.23 9.039 -12.445 1 92.31 89 ALA B C 1
ATOM 1479 O O . ALA B 1 89 ? -2.74 8.133 -13.102 1 92.31 89 ALA B O 1
ATOM 1480 N N . PHE B 1 90 ? -2.408 9.117 -11.156 1 96.19 90 PHE B N 1
ATOM 1481 C CA . PHE B 1 90 ? -3.088 8.07 -10.398 1 96.19 90 PHE B CA 1
ATOM 1482 C C . PHE B 1 90 ? -4.602 8.195 -10.547 1 96.19 90 PHE B C 1
ATOM 1484 O O . PHE B 1 90 ? -5.332 7.23 -10.32 1 96.19 90 PHE B O 1
ATOM 1491 N N . GLU B 1 91 ? -5.059 9.359 -10.859 1 94.31 91 GLU B N 1
ATOM 1492 C CA . GLU B 1 91 ? -6.492 9.555 -11.062 1 94.31 91 GLU B CA 1
ATOM 1493 C C . GLU B 1 91 ? -7.027 8.609 -12.133 1 94.31 91 GLU B C 1
ATOM 1495 O O . GLU B 1 91 ? -8.172 8.164 -12.062 1 94.31 91 GLU B O 1
ATOM 1500 N N . LYS B 1 92 ? -6.203 8.242 -13.062 1 91.69 92 LYS B N 1
ATOM 1501 C CA . LYS B 1 92 ? -6.602 7.336 -14.133 1 91.69 92 LYS B CA 1
ATOM 1502 C C . LYS B 1 92 ? -6.785 5.914 -13.609 1 91.69 92 LYS B C 1
ATOM 1504 O O . LYS B 1 92 ? -7.488 5.109 -14.219 1 91.69 92 LYS B O 1
ATOM 1509 N N . VAL B 1 93 ? -6.109 5.586 -12.539 1 93.5 93 VAL B N 1
ATOM 1510 C CA . VAL B 1 93 ? -6.199 4.273 -11.906 1 93.5 93 VAL B CA 1
ATOM 1511 C C . VAL B 1 93 ? -7.527 4.148 -11.164 1 93.5 93 VAL B C 1
ATOM 1513 O O . VAL B 1 93 ? -8.102 3.059 -11.094 1 93.5 93 VAL B O 1
ATOM 1516 N N . LEU B 1 94 ? -8.062 5.234 -10.648 1 89.94 94 LEU B N 1
ATOM 1517 C CA . LEU B 1 94 ? -9.273 5.238 -9.836 1 89.94 94 LEU B CA 1
ATOM 1518 C C . LEU B 1 94 ? -10.516 5.172 -10.719 1 89.94 94 LEU B C 1
ATOM 1520 O O . LEU B 1 94 ? -11.602 4.836 -10.234 1 89.94 94 LEU B O 1
ATOM 1524 N N . LYS B 1 95 ? -10.32 5.574 -11.984 1 81.12 95 LYS B N 1
ATOM 1525 C CA . LYS B 1 95 ? -11.445 5.594 -12.914 1 81.12 95 LYS B CA 1
ATOM 1526 C C . LYS B 1 95 ? -11.672 4.219 -13.539 1 81.12 95 LYS B C 1
ATOM 1528 O O . LYS B 1 95 ? -12.812 3.783 -13.695 1 81.12 95 LYS B O 1
#

Nearest PDB structures (foldseek):
  3znj-assembly3_9  TM=7.662E-01  e=5.207E-05  Rhodococcus opacus
  3znj-assembly1_3  TM=7.708E-01  e=4.879E-05  Rhodococcus opacus
  3zo7-assembly1_E  TM=7.949E-01  e=8.218E-05  Rhodococcus opacus
  4fpi-assembly1_C  TM=7.586E-01  e=9.994E-05  Rhodococcus opacus
  4fpi-assembly1_E  TM=7.804E-01  e=4.778E-04  Rhodococcus opacus

InterPro domains:
  IPR005545 YCII-related [PF03795] (1-81)
  IPR011008 Dimeric alpha-beta barrel [SSF54909] (1-84)

Secondary structure (DSSP, 8-state):
-EEEEEEESS-HHHHHHTHHHHHHHHHHHHHTT-EEEEEEESSSSEEEEEE--SSHHHHHHHHTT-HHHHTT-EEEEEEEEEEEEE-HHHHHHH-/-EEEEEEESS-HHHHHHTHHHHHHHHHHHHHTT-EEEEEEESSSSEEEEEE--SSHHHHHHHHTT-HHHHTT-EEEEEEEEEEEEE-HHHHHHH-

Sequence (190 aa):
MFIINLTYQKNLTEVEKHLEAHIQFLDTYYASGYFIASGRKNPRTGGIILAKAADLAEIERIISEDPFKINEIANYDIIEFCPTKSSKAFEKVLKMFIINLTYQKNLTEVEKHLEAH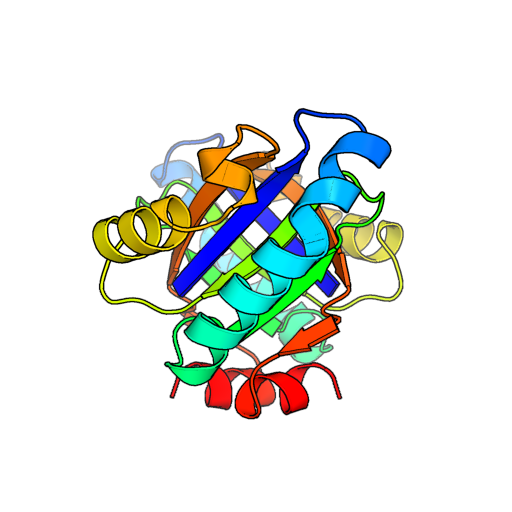IQFLDTYYASGYFIASGRKNPRTGGIILAKAADLAEIERIISEDPFKINEIANYDIIEFCPTKSSKAFEKVLK

Solvent-accessible surface area (backbone atoms only — not comparable to full-atom values): 9908 Å² total; per-residue (Å²): 76,36,42,36,41,37,35,51,69,51,55,66,75,62,46,58,75,41,41,67,58,32,49,52,50,49,52,53,36,41,74,71,59,32,38,38,34,27,25,45,25,62,72,80,52,33,29,40,34,36,31,50,68,95,46,69,68,56,51,52,56,56,49,61,68,29,48,42,48,71,68,60,32,36,46,78,48,77,43,41,31,48,73,77,45,60,32,77,47,42,49,56,57,76,104,74,34,42,38,41,37,36,52,69,52,56,67,76,63,46,56,75,40,42,67,58,31,49,52,49,50,51,54,36,41,74,71,61,33,38,39,33,28,24,44,26,63,72,80,52,33,31,41,34,34,34,50,68,95,45,68,68,55,51,52,55,55,49,60,68,28,48,42,47,70,68,60,32,37,46,78,49,77,44,41,30,48,73,78,45,59,31,77,46,44,50,56,57,77,105